Protein AF-A0A507WEW7-F1 (afdb_monomer_lite)

Sequence (193 aa):
MKKPIIGFSIAVVVLASLAFMARTWLVDDNTKPFTLGKPPVSTATGIGPSLNSEQAPSNVATPPEPVISGTDSPLLPLEPSTVDAATSMANAMKNGDPRAPVIIHDTVQEAATPEEIASPKLYAQYEARQNMRLYKGYVKAAEVEIPRLQADIAKAKAMGLKPEQIAEGEEKLRRIQQMRDQLASEHPEVLKQ

Foldseek 3Di:
DDDDDDDDDDDDDDDPDDPDDDPPPDDPPPPDDPDPDDDDPDPDPDPDDPPPVPDDPPPCVDPPDDPCPPPDDDDDDDDDDPDDPVRLVVCCVVPNDPPDDDDDDPDDDDDDDPVLVVDVVSVVVVVVVVVLVVLLVLLVVLVVVLVVLVVVLVVCVVVVHDPVVSVVSVVVSVVSVVSNVVSCVVPVCSPPD

Structure (mmCIF, N/CA/C/O backbone):
data_AF-A0A507WEW7-F1
#
_entry.id   AF-A0A507WEW7-F1
#
loop_
_atom_site.group_PDB
_atom_site.id
_atom_site.type_symbol
_atom_site.label_atom_id
_atom_site.label_alt_id
_atom_site.label_comp_id
_atom_site.label_asym_id
_atom_site.label_entity_id
_atom_site.label_seq_id
_atom_site.pdbx_PDB_ins_code
_atom_site.Cartn_x
_atom_site.Cartn_y
_atom_site.Cartn_z
_atom_site.occupancy
_atom_site.B_iso_or_equiv
_atom_site.auth_seq_id
_atom_site.auth_comp_id
_atom_site.auth_asym_id
_atom_site.auth_atom_id
_atom_site.pdbx_PDB_model_num
ATOM 1 N N . MET A 1 1 ? -37.361 -65.122 5.491 1.00 39.41 1 MET A N 1
ATOM 2 C CA . MET A 1 1 ? -36.066 -65.476 6.118 1.00 39.41 1 MET A CA 1
ATOM 3 C C . MET A 1 1 ? -34.955 -64.655 5.463 1.00 39.41 1 MET A C 1
ATOM 5 O O . MET A 1 1 ? -34.976 -64.551 4.248 1.00 39.41 1 MET A O 1
ATOM 9 N N . LYS A 1 2 ? -34.022 -64.127 6.279 1.00 41.47 2 LYS A N 1
ATOM 10 C CA . LYS A 1 2 ? -32.721 -63.484 5.953 1.00 41.47 2 LYS A CA 1
ATOM 11 C C . LYS A 1 2 ? -32.722 -62.077 5.303 1.00 41.47 2 LYS A C 1
ATOM 13 O O . LYS A 1 2 ? -32.849 -61.929 4.098 1.00 41.47 2 LYS A O 1
ATOM 18 N N . LYS A 1 3 ? -32.473 -61.054 6.139 1.00 50.53 3 LYS A N 1
ATOM 19 C CA . LYS A 1 3 ? -31.654 -59.853 5.814 1.00 50.53 3 LYS A CA 1
ATOM 20 C C . LYS A 1 3 ? -30.164 -60.258 5.957 1.00 50.53 3 LYS A C 1
ATOM 22 O O . LYS A 1 3 ? -29.958 -61.210 6.722 1.00 50.53 3 LYS A O 1
ATOM 27 N N . PRO A 1 4 ? -29.144 -59.632 5.311 1.00 57.28 4 PRO A N 1
ATOM 28 C CA . PRO A 1 4 ? -28.601 -58.310 5.730 1.00 57.28 4 PRO A CA 1
ATOM 29 C C . PRO A 1 4 ? -27.907 -57.459 4.601 1.00 57.28 4 PRO A C 1
ATOM 31 O O . PRO A 1 4 ? -27.594 -57.984 3.544 1.00 57.28 4 PRO A O 1
ATOM 34 N N . ILE A 1 5 ? -27.911 -56.110 4.645 1.00 49.12 5 ILE A N 1
ATOM 35 C CA . ILE A 1 5 ? -26.925 -55.123 5.195 1.00 49.12 5 ILE A CA 1
ATOM 36 C C . ILE A 1 5 ? -25.810 -54.665 4.214 1.00 49.12 5 ILE A C 1
ATOM 38 O O . ILE A 1 5 ? -24.946 -55.443 3.842 1.00 49.12 5 ILE A O 1
ATOM 42 N N . ILE A 1 6 ? -25.866 -53.360 3.890 1.00 48.66 6 ILE A N 1
ATOM 43 C CA . ILE A 1 6 ? -24.823 -52.299 3.839 1.00 48.66 6 ILE A CA 1
ATOM 44 C C . ILE A 1 6 ? -23.433 -52.629 3.259 1.00 48.66 6 ILE A C 1
ATOM 46 O O . ILE A 1 6 ? -22.677 -53.413 3.821 1.00 48.66 6 ILE A O 1
ATOM 50 N N . GLY A 1 7 ? -23.031 -51.832 2.259 1.00 40.28 7 GLY A N 1
ATOM 51 C CA . GLY A 1 7 ? -21.636 -51.602 1.875 1.00 40.28 7 GLY A CA 1
ATOM 52 C C . GLY A 1 7 ? -21.459 -50.244 1.181 1.00 40.28 7 GLY A C 1
ATOM 53 O O . GLY A 1 7 ? -21.968 -50.032 0.088 1.00 40.28 7 GLY A O 1
ATOM 54 N N . PHE A 1 8 ? -20.770 -49.330 1.865 1.00 41.09 8 PHE A N 1
ATOM 55 C CA . PHE A 1 8 ? -20.235 -48.037 1.410 1.00 41.09 8 PHE A CA 1
ATOM 56 C C . PHE A 1 8 ? -19.244 -48.188 0.234 1.00 41.09 8 PHE A C 1
ATOM 58 O O . PHE A 1 8 ? -18.602 -49.234 0.154 1.00 41.09 8 PHE A O 1
ATOM 65 N N . SER A 1 9 ? -19.049 -47.114 -0.560 1.00 39.03 9 SER A N 1
ATOM 66 C CA . SER A 1 9 ? -17.812 -46.650 -1.271 1.00 39.03 9 SER A CA 1
ATOM 67 C C . SER A 1 9 ? -18.165 -46.081 -2.663 1.00 39.03 9 SER A C 1
ATOM 69 O O . SER A 1 9 ? -18.553 -46.829 -3.548 1.00 39.03 9 SER A O 1
ATOM 71 N N . ILE A 1 10 ? -18.321 -44.760 -2.828 1.00 40.88 10 ILE A N 1
ATOM 72 C CA . ILE A 1 10 ? -17.311 -43.775 -3.298 1.00 40.88 10 ILE A CA 1
ATOM 73 C C . ILE A 1 10 ? -16.767 -44.050 -4.714 1.00 40.88 10 ILE A C 1
ATOM 75 O O . ILE A 1 10 ? -16.052 -45.025 -4.905 1.00 40.88 10 ILE A O 1
ATOM 79 N N . ALA A 1 11 ? -17.037 -43.108 -5.634 1.00 36.72 11 ALA A N 1
ATOM 80 C CA . ALA A 1 11 ? -16.173 -42.556 -6.706 1.00 36.72 11 ALA A CA 1
ATOM 81 C C . ALA A 1 11 ? -17.085 -42.074 -7.861 1.00 36.72 11 ALA A C 1
ATOM 83 O O . ALA A 1 11 ? -17.780 -42.882 -8.462 1.00 36.72 11 ALA A O 1
ATOM 84 N N . VAL A 1 12 ? -17.348 -40.773 -8.044 1.00 36.38 12 VAL A N 1
ATOM 85 C CA . VAL A 1 12 ? -16.481 -39.722 -8.628 1.00 36.38 12 VAL A CA 1
ATOM 86 C C . VAL A 1 12 ? -16.293 -39.908 -10.144 1.00 36.38 12 VAL A C 1
ATOM 88 O O . VAL A 1 12 ? -15.926 -40.984 -10.597 1.00 36.38 12 VAL A O 1
ATOM 91 N N . VAL A 1 13 ? -16.489 -38.802 -10.881 1.00 35.91 13 VAL A N 1
ATOM 92 C CA . VAL A 1 13 ? -16.382 -38.605 -12.347 1.00 35.91 13 VAL A CA 1
ATOM 93 C C . VAL A 1 13 ? -17.586 -39.193 -13.107 1.00 35.91 13 VAL A C 1
ATOM 95 O O . VAL A 1 13 ? -17.793 -40.392 -13.117 1.00 35.91 13 VAL A O 1
ATOM 98 N N . VAL A 1 14 ? -18.501 -38.423 -13.699 1.00 38.09 14 VAL A N 1
ATOM 99 C CA . VAL A 1 14 ? -18.330 -37.580 -14.891 1.00 38.09 14 VAL A CA 1
ATOM 100 C C . VAL A 1 14 ? -19.517 -36.608 -14.947 1.00 38.09 14 VAL A C 1
ATOM 102 O O . VAL A 1 14 ? -20.659 -37.041 -15.051 1.00 38.09 14 VAL A O 1
ATOM 105 N N . LEU A 1 15 ? -19.265 -35.301 -14.940 1.00 36.44 15 LEU A N 1
ATOM 106 C CA . LEU A 1 15 ? -20.187 -34.318 -15.525 1.00 36.44 15 LEU A CA 1
ATOM 107 C C . LEU A 1 15 ? -19.374 -33.112 -16.006 1.00 36.44 15 LEU A C 1
ATOM 109 O O . LEU A 1 15 ? -19.469 -31.991 -15.517 1.00 36.44 15 LEU A O 1
ATOM 113 N N . ALA A 1 16 ? -18.504 -33.400 -16.974 1.00 40.34 16 ALA A N 1
ATOM 114 C CA . ALA A 1 16 ? -17.918 -32.408 -17.856 1.00 40.34 16 ALA A CA 1
ATOM 115 C C . ALA A 1 16 ? -18.973 -32.018 -18.900 1.00 40.34 16 ALA A C 1
ATOM 117 O O . ALA A 1 16 ? -19.038 -32.602 -19.976 1.00 40.34 16 ALA A O 1
ATOM 118 N N . SER A 1 17 ? -19.822 -31.053 -18.561 1.00 38.00 17 SER A N 1
ATOM 119 C CA . SER A 1 17 ? -20.656 -30.343 -19.534 1.00 38.00 17 SER A CA 1
ATOM 120 C C . SER A 1 17 ? -21.260 -29.100 -18.889 1.00 38.00 17 SER A C 1
ATOM 122 O O . SER A 1 17 ? -22.392 -29.142 -18.423 1.00 38.00 17 SER A O 1
ATOM 124 N N . LEU A 1 18 ? -20.498 -28.005 -18.847 1.00 39.91 18 LEU A N 1
ATOM 125 C CA . LEU A 1 18 ? -21.025 -26.647 -19.037 1.00 39.91 18 LEU A CA 1
ATOM 126 C C . LEU A 1 18 ? -19.852 -25.680 -19.259 1.00 39.91 18 LEU A C 1
ATOM 128 O O . LEU A 1 18 ? -19.522 -24.829 -18.439 1.00 39.91 18 LEU A O 1
ATOM 132 N N . ALA A 1 19 ? -19.176 -25.845 -20.393 1.00 39.09 19 ALA A N 1
ATOM 133 C CA . ALA A 1 19 ? -18.447 -24.733 -20.968 1.00 39.09 19 ALA A CA 1
ATOM 134 C C . ALA A 1 19 ? -19.470 -23.775 -21.596 1.00 39.09 19 ALA A C 1
ATOM 136 O O . ALA A 1 19 ? -20.363 -24.202 -22.324 1.00 39.09 19 ALA A O 1
ATOM 137 N N . PHE A 1 20 ? -19.235 -22.480 -21.392 1.00 45.97 20 PHE A N 1
ATOM 138 C CA . PHE A 1 20 ? -19.487 -21.457 -22.406 1.00 45.97 20 PHE A CA 1
ATOM 139 C C . PHE A 1 20 ? -20.900 -20.853 -22.527 1.00 45.97 20 PHE A C 1
ATOM 141 O O . PHE A 1 20 ? -21.438 -20.790 -23.621 1.00 45.97 20 PHE A O 1
ATOM 148 N N . MET A 1 21 ? -21.463 -20.294 -21.449 1.00 45.41 21 MET A N 1
ATOM 149 C CA . MET A 1 21 ? -22.488 -19.231 -21.544 1.00 45.41 21 MET A CA 1
ATOM 150 C C . MET A 1 21 ? -22.454 -18.316 -20.304 1.00 45.41 21 MET A C 1
ATOM 152 O O . MET A 1 21 ? -23.278 -18.446 -19.409 1.00 45.41 21 MET A O 1
ATOM 156 N N . ALA A 1 22 ? -21.480 -17.401 -20.222 1.00 41.53 22 ALA A N 1
ATOM 157 C CA . ALA A 1 22 ? -21.524 -16.256 -19.291 1.00 41.53 22 ALA A CA 1
ATOM 158 C C . ALA A 1 22 ? -20.577 -15.114 -19.717 1.00 41.53 22 ALA A C 1
ATOM 160 O O . ALA A 1 22 ? -19.949 -14.467 -18.884 1.00 41.53 22 ALA A O 1
ATOM 161 N N . ARG A 1 23 ? -20.421 -14.879 -21.028 1.00 49.56 23 ARG A N 1
ATOM 162 C CA . ARG A 1 23 ? -19.506 -13.855 -21.562 1.00 49.56 23 ARG A CA 1
ATOM 163 C C . ARG A 1 23 ? -20.208 -12.883 -22.510 1.00 49.56 23 ARG A C 1
ATOM 165 O O . ARG A 1 23 ? -19.724 -12.667 -23.609 1.00 49.56 23 ARG A O 1
ATOM 172 N N . THR A 1 24 ? -21.345 -12.315 -22.105 1.00 51.09 24 THR A N 1
ATOM 173 C CA . THR A 1 24 ? -22.031 -11.254 -22.874 1.00 51.09 24 THR A CA 1
ATOM 174 C C . THR A 1 24 ? -22.881 -10.328 -21.994 1.00 51.09 24 THR A C 1
ATOM 176 O O . THR A 1 24 ? -24.034 -10.097 -22.319 1.00 51.09 24 THR A O 1
ATOM 179 N N . TRP A 1 25 ? -22.371 -9.808 -20.876 1.00 52.56 25 TRP A N 1
ATOM 180 C CA . TRP A 1 25 ? -23.036 -8.699 -20.168 1.00 52.56 25 TRP A CA 1
ATOM 181 C C . TRP A 1 25 ? -21.994 -7.827 -19.464 1.00 52.56 25 TRP A C 1
ATOM 183 O O . TRP A 1 25 ? -21.677 -8.062 -18.306 1.00 52.56 25 TRP A O 1
ATOM 193 N N . LEU A 1 26 ? -21.399 -6.903 -20.225 1.00 50.00 26 LEU A N 1
ATOM 194 C CA . LEU A 1 26 ? -21.034 -5.525 -19.851 1.00 50.00 26 LEU A CA 1
ATOM 195 C C . LEU A 1 26 ? -20.351 -4.879 -21.076 1.00 50.00 26 LEU A C 1
ATOM 197 O O . LEU A 1 26 ? -19.136 -4.720 -21.146 1.00 50.00 26 LEU A O 1
ATOM 201 N N . VAL A 1 27 ? -21.152 -4.580 -22.097 1.00 41.72 27 VAL A N 1
ATOM 202 C CA . VAL A 1 27 ? -20.816 -3.571 -23.107 1.00 41.72 27 VAL A CA 1
ATOM 203 C C . VAL A 1 27 ? -21.859 -2.485 -22.909 1.00 41.72 27 VAL A C 1
ATOM 205 O O . VAL A 1 27 ? -23.019 -2.665 -23.267 1.00 41.72 27 VAL A O 1
ATOM 208 N N . ASP A 1 28 ? -21.463 -1.412 -22.230 1.00 40.53 28 ASP A N 1
ATOM 209 C CA . ASP A 1 28 ? -22.241 -0.179 -22.188 1.00 40.53 28 ASP A CA 1
ATOM 210 C C . ASP A 1 28 ? -22.115 0.494 -23.561 1.00 40.53 28 ASP A C 1
ATOM 212 O O . ASP A 1 28 ? -21.125 1.162 -23.867 1.00 40.53 28 ASP A O 1
ATOM 216 N N . ASP A 1 29 ? -23.127 0.294 -24.404 1.00 44.81 29 ASP A N 1
ATOM 217 C CA . ASP A 1 29 ? -23.352 1.078 -25.614 1.00 44.81 29 ASP A CA 1
ATOM 218 C C . ASP A 1 29 ? -23.863 2.470 -25.218 1.00 44.81 29 ASP A C 1
ATOM 220 O O . ASP A 1 29 ? -25.058 2.758 -25.183 1.00 44.81 29 ASP A O 1
ATOM 224 N N . ASN A 1 30 ? -22.927 3.365 -24.912 1.00 46.50 30 ASN A N 1
ATOM 225 C CA . ASN A 1 30 ? -23.173 4.805 -24.895 1.00 46.50 30 ASN A CA 1
ATOM 226 C C . ASN A 1 30 ? -22.125 5.524 -25.753 1.00 46.50 30 ASN A C 1
ATOM 228 O O . ASN A 1 30 ? -21.451 6.468 -25.341 1.00 46.50 30 ASN A O 1
ATOM 232 N N . THR A 1 31 ? -21.991 5.064 -26.996 1.00 42.38 31 THR A N 1
ATOM 233 C CA . THR A 1 31 ? -21.285 5.775 -28.060 1.00 42.38 31 THR A CA 1
ATOM 234 C C . THR A 1 31 ? -22.142 6.947 -28.537 1.00 42.38 31 THR A C 1
ATOM 236 O O . THR A 1 31 ? -22.847 6.893 -29.541 1.00 42.38 31 THR A O 1
ATOM 239 N N . LYS A 1 32 ? -22.076 8.066 -27.811 1.00 47.47 32 LYS A N 1
ATOM 240 C CA . LYS A 1 32 ? -22.465 9.354 -28.392 1.00 47.47 32 LYS A CA 1
ATOM 241 C C . LYS A 1 32 ? -21.416 9.710 -29.452 1.00 47.47 32 LYS A C 1
ATOM 243 O O . LYS A 1 32 ? -20.236 9.779 -29.101 1.00 47.47 32 LYS A O 1
ATOM 248 N N . PRO A 1 33 ? -21.788 9.932 -30.725 1.00 44.97 33 PRO A N 1
ATOM 249 C CA . PRO A 1 33 ? -20.828 10.375 -31.723 1.00 44.97 33 PRO A CA 1
ATOM 250 C C . PRO A 1 33 ? -20.270 11.731 -31.289 1.00 44.97 33 PRO A C 1
ATOM 252 O O . PRO A 1 33 ? -21.022 12.668 -31.020 1.00 44.97 33 PRO A O 1
ATOM 255 N N . PHE A 1 34 ? -18.945 11.824 -31.199 1.00 44.19 34 PHE A N 1
ATOM 256 C CA . PHE A 1 34 ? -18.241 13.082 -31.005 1.00 44.19 34 PHE A CA 1
ATOM 257 C C . PHE A 1 34 ? -18.519 13.975 -32.219 1.00 44.19 34 PHE A C 1
ATOM 259 O O . PHE A 1 34 ? -17.905 13.847 -33.277 1.00 44.19 34 PHE A O 1
ATOM 266 N N . THR A 1 35 ? -19.512 14.848 -32.089 1.00 43.84 35 THR A N 1
ATOM 267 C CA . THR A 1 35 ? -19.786 15.902 -33.056 1.00 43.84 35 THR A CA 1
ATOM 268 C C . THR A 1 35 ? -18.696 16.951 -32.918 1.00 43.84 35 THR A C 1
ATOM 270 O O . THR A 1 35 ? -18.558 17.556 -31.853 1.00 43.84 35 THR A O 1
ATOM 273 N N . LEU A 1 36 ? -17.937 17.180 -33.990 1.00 53.91 36 LEU A N 1
ATOM 274 C CA . LEU A 1 36 ? -16.973 18.269 -34.088 1.00 53.91 36 LEU A CA 1
ATOM 275 C C . LEU A 1 36 ? -17.743 19.602 -34.082 1.00 53.91 36 LEU A C 1
ATOM 277 O O . LEU A 1 36 ? -18.152 20.125 -35.118 1.00 53.91 36 LEU A O 1
ATOM 281 N N . GLY A 1 37 ? -18.029 20.097 -32.880 1.00 40.31 37 GLY A N 1
ATOM 282 C CA . GLY A 1 37 ? -18.643 21.395 -32.659 1.00 40.31 37 GLY A CA 1
ATOM 283 C C . GLY A 1 37 ? -17.723 22.499 -33.174 1.00 40.31 37 GLY A C 1
ATOM 284 O O . GLY A 1 37 ? -16.532 22.528 -32.873 1.00 40.31 37 GLY A O 1
ATOM 285 N N . LYS A 1 38 ? -18.300 23.394 -33.975 1.00 49.72 38 LYS A N 1
ATOM 286 C CA . LYS A 1 38 ? -17.716 24.651 -34.462 1.00 49.72 38 LYS A CA 1
ATOM 287 C C . LYS A 1 38 ? -17.020 25.390 -33.300 1.00 49.72 38 LYS A C 1
ATOM 289 O O . LYS A 1 38 ? -17.616 25.455 -32.223 1.00 49.72 38 LYS A O 1
ATOM 294 N N . PRO A 1 39 ? -15.806 25.946 -33.483 1.00 45.50 39 PRO A N 1
ATOM 295 C CA . PRO A 1 39 ? -15.105 26.613 -32.392 1.00 45.50 39 PRO A CA 1
ATOM 296 C C . PRO A 1 39 ? -15.958 27.778 -31.868 1.00 45.50 39 PRO A C 1
ATOM 298 O O . PRO A 1 39 ? -16.492 28.543 -32.681 1.00 45.50 39 PRO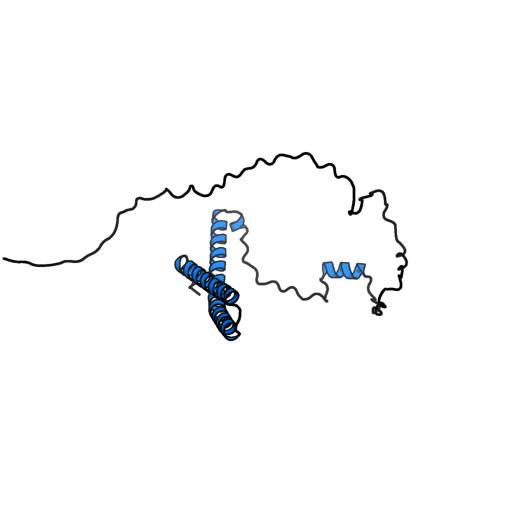 A O 1
ATOM 301 N N . PRO A 1 40 ? -16.124 27.927 -30.542 1.00 44.31 40 PRO A N 1
ATOM 302 C CA . PRO A 1 40 ? -16.787 29.096 -29.998 1.00 44.31 40 PRO A CA 1
ATOM 303 C C . PRO A 1 40 ? -15.972 30.338 -30.368 1.00 44.31 40 PRO A C 1
ATOM 305 O O . PRO A 1 40 ? -14.765 30.408 -30.139 1.00 44.31 40 PRO A O 1
ATOM 308 N N . VAL A 1 41 ? -16.651 31.322 -30.955 1.00 48.16 41 VAL A N 1
ATOM 309 C CA . VAL A 1 41 ? -16.162 32.697 -31.036 1.00 48.16 41 VAL A CA 1
ATOM 310 C C . VAL A 1 41 ? -15.994 33.175 -29.598 1.00 48.16 41 VAL A C 1
ATOM 312 O O . VAL A 1 41 ? -16.974 33.461 -28.913 1.00 48.16 41 VAL A O 1
ATOM 315 N N . SER A 1 42 ? -14.750 33.211 -29.127 1.00 43.72 42 SER A N 1
ATOM 316 C CA . SER A 1 42 ? -14.398 33.842 -27.862 1.00 43.72 42 SER A CA 1
ATOM 317 C C . SER A 1 42 ? -14.641 35.341 -27.986 1.00 43.72 42 SER A C 1
ATOM 319 O O . SER A 1 42 ? -13.844 36.069 -28.576 1.00 43.72 42 SER A O 1
ATOM 321 N N . THR A 1 43 ? -15.746 35.820 -27.422 1.00 43.06 43 THR A N 1
ATOM 322 C CA . THR A 1 43 ? -15.869 37.223 -27.038 1.00 43.06 43 THR A CA 1
ATOM 323 C C . THR A 1 43 ? -14.805 37.515 -25.990 1.00 43.06 43 THR A C 1
ATOM 325 O O . THR A 1 43 ? -14.795 36.933 -24.905 1.00 43.06 43 THR A O 1
ATOM 328 N N . ALA A 1 44 ? -13.882 38.393 -26.362 1.00 52.25 44 ALA A N 1
ATOM 329 C CA . ALA A 1 44 ? -12.790 38.863 -25.540 1.00 52.25 44 ALA A CA 1
ATOM 330 C C . ALA A 1 44 ? -13.308 39.550 -24.266 1.00 52.25 44 ALA A C 1
ATOM 332 O O . ALA A 1 44 ? -13.857 40.647 -24.292 1.00 52.25 44 ALA A O 1
ATOM 333 N N . THR A 1 45 ? -13.064 38.928 -23.123 1.00 46.88 45 THR A N 1
ATOM 334 C CA . THR A 1 45 ? -12.680 39.640 -21.902 1.00 46.88 45 THR A CA 1
ATOM 335 C C . THR A 1 45 ? -11.523 38.837 -21.334 1.00 46.88 45 THR A C 1
ATOM 337 O O . THR A 1 45 ? -11.699 37.849 -20.628 1.00 46.88 45 THR A O 1
ATOM 340 N N . GLY A 1 46 ? -10.332 39.170 -21.828 1.00 37.47 46 GLY A N 1
ATOM 341 C CA . GLY A 1 46 ? -9.107 38.439 -21.556 1.00 37.47 46 GLY A CA 1
ATOM 342 C C . GLY A 1 46 ? -8.609 38.706 -20.143 1.00 37.47 46 GLY A C 1
ATOM 343 O O . GLY A 1 46 ? -8.243 39.829 -19.817 1.00 37.47 46 GLY A O 1
ATOM 344 N N . ILE A 1 47 ? -8.541 37.652 -19.336 1.00 47.56 47 ILE A N 1
ATOM 345 C CA . ILE A 1 47 ? -7.577 37.536 -18.241 1.00 47.56 47 ILE A CA 1
ATOM 346 C C . ILE A 1 47 ? -6.643 36.403 -18.657 1.00 47.56 47 ILE A C 1
ATOM 348 O O . ILE A 1 47 ? -6.785 35.249 -18.272 1.00 47.56 47 ILE A O 1
ATOM 352 N N . GLY A 1 48 ? -5.749 36.734 -19.574 1.00 42.78 48 GLY A N 1
ATOM 353 C CA . GLY A 1 48 ? -4.683 35.878 -20.061 1.00 42.78 48 GLY A CA 1
ATOM 354 C C . GLY A 1 48 ? -3.650 36.793 -20.708 1.00 42.78 48 GLY A C 1
ATOM 355 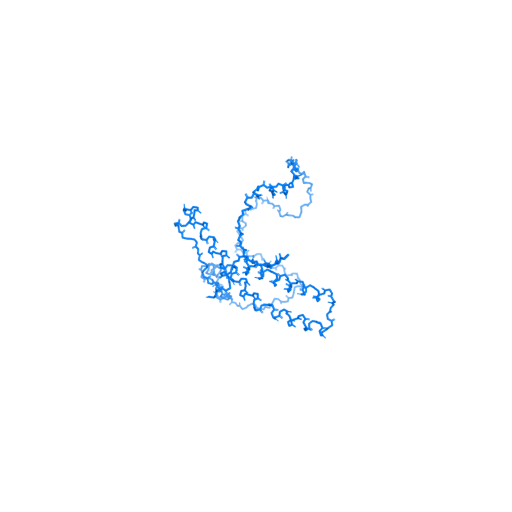O O . GLY A 1 48 ? -4.052 37.762 -21.360 1.00 42.78 48 GLY A O 1
ATOM 356 N N . PRO A 1 49 ? -2.345 36.566 -20.496 1.00 47.88 49 PRO A N 1
ATOM 357 C CA . PRO A 1 49 ? -1.323 37.399 -21.105 1.00 47.88 49 PRO A CA 1
ATOM 358 C C . PRO A 1 49 ? -1.468 37.291 -22.623 1.00 47.88 49 PRO A C 1
ATOM 360 O O . PRO A 1 49 ? -1.429 36.196 -23.187 1.00 47.88 49 PRO A O 1
ATOM 363 N N . SER A 1 50 ? -1.702 38.427 -23.280 1.00 42.41 50 SER A N 1
ATOM 364 C CA . SER A 1 50 ? -1.674 38.477 -24.734 1.00 42.41 50 SER A CA 1
ATOM 365 C C . SER A 1 50 ? -0.255 38.104 -25.169 1.00 42.41 50 SER A C 1
ATOM 367 O O . SER A 1 50 ? 0.733 38.658 -24.683 1.00 42.41 50 SER A O 1
ATOM 369 N N . LEU A 1 51 ? -0.141 37.112 -26.051 1.00 46.25 51 LEU A N 1
ATOM 370 C CA . LEU A 1 51 ? 1.108 36.802 -26.735 1.00 46.25 51 LEU A CA 1
ATOM 371 C C . LEU A 1 51 ? 1.315 37.863 -27.819 1.00 46.25 51 LEU A C 1
ATOM 373 O O . LEU A 1 51 ? 1.155 37.597 -29.005 1.00 46.25 51 LEU A O 1
ATOM 377 N N . ASN A 1 52 ? 1.630 39.088 -27.402 1.00 45.69 52 ASN A N 1
ATOM 378 C CA . ASN A 1 52 ? 2.146 40.110 -28.299 1.00 45.69 52 ASN A CA 1
ATOM 379 C C . ASN A 1 52 ? 3.595 39.732 -28.634 1.00 45.69 52 ASN A C 1
ATOM 381 O O . ASN A 1 52 ? 4.524 40.004 -27.878 1.00 45.69 52 ASN A O 1
ATOM 385 N N . SER A 1 53 ? 3.782 39.052 -29.763 1.00 57.12 53 SER A N 1
ATOM 386 C CA . SER A 1 53 ? 5.084 38.571 -30.249 1.00 57.12 53 SER A CA 1
ATOM 387 C C . SER A 1 53 ? 5.969 39.668 -30.863 1.00 57.12 53 SER A C 1
ATOM 389 O O . SER A 1 53 ? 6.937 39.353 -31.545 1.00 57.12 53 SER A O 1
ATOM 391 N N . GLU A 1 54 ? 5.664 40.945 -30.630 1.00 48.94 54 GLU A N 1
ATOM 392 C CA . GLU A 1 54 ? 6.454 42.088 -31.118 1.00 48.94 54 GLU A CA 1
ATOM 393 C C . GLU A 1 54 ? 7.287 42.775 -30.033 1.00 48.94 54 GLU A C 1
ATOM 395 O O . GLU A 1 54 ? 8.005 43.735 -30.313 1.00 48.94 54 GLU A O 1
ATOM 400 N N . GLN A 1 55 ? 7.270 42.270 -28.799 1.00 50.22 55 GLN A N 1
ATOM 401 C CA . GLN A 1 55 ? 8.201 42.751 -27.790 1.00 50.22 55 GLN A CA 1
ATOM 402 C C . GLN A 1 55 ? 9.524 41.999 -27.944 1.00 50.22 55 GLN A C 1
ATOM 404 O O . GLN A 1 55 ? 9.692 40.884 -27.448 1.00 50.22 55 GLN A O 1
ATOM 409 N N . ALA A 1 56 ? 10.458 42.613 -28.678 1.00 48.53 56 ALA A N 1
ATOM 410 C CA . ALA A 1 56 ? 11.864 42.226 -28.655 1.00 48.53 56 ALA A CA 1
ATOM 411 C C . ALA A 1 56 ? 12.305 42.000 -27.196 1.00 48.53 56 ALA A C 1
ATOM 413 O O . ALA A 1 56 ? 11.831 42.729 -26.316 1.00 48.53 56 ALA A O 1
ATOM 414 N N . PRO A 1 57 ? 13.188 41.023 -26.906 1.00 53.28 57 PRO A N 1
ATOM 415 C CA . PRO A 1 57 ? 13.714 40.866 -25.562 1.00 53.28 57 PRO A CA 1
ATOM 416 C C . PRO A 1 57 ? 14.379 42.186 -25.189 1.00 53.28 57 PRO A C 1
ATOM 418 O O . PRO A 1 57 ? 15.416 42.548 -25.747 1.00 53.28 57 PRO A O 1
ATOM 421 N N . SER A 1 58 ? 13.754 42.937 -24.284 1.00 52.69 58 SER A N 1
ATOM 422 C CA . SER A 1 58 ? 14.399 44.087 -23.681 1.00 52.69 58 SER A CA 1
ATOM 423 C C . SER A 1 58 ? 15.692 43.548 -23.089 1.00 52.69 58 SER A C 1
ATOM 425 O O . SER A 1 58 ? 15.661 42.692 -22.204 1.00 52.69 58 SER A O 1
ATOM 427 N N . ASN A 1 59 ? 16.832 43.982 -23.622 1.00 58.22 59 ASN A N 1
ATOM 428 C CA . ASN A 1 59 ? 18.104 43.771 -22.962 1.00 58.22 59 ASN A CA 1
ATOM 429 C C . ASN A 1 59 ? 18.050 44.623 -21.692 1.00 58.22 59 ASN A C 1
ATOM 431 O O . ASN A 1 59 ? 18.383 45.806 -21.697 1.00 58.22 59 ASN A O 1
ATOM 435 N N . VAL A 1 60 ? 17.502 44.039 -20.628 1.00 51.88 60 VAL A N 1
ATOM 436 C CA . VAL A 1 60 ? 17.457 44.629 -19.298 1.00 51.88 60 VAL A CA 1
ATOM 437 C C . VAL A 1 60 ? 18.851 44.427 -18.708 1.00 51.88 60 VAL A C 1
ATOM 439 O O . VAL A 1 60 ? 19.066 43.585 -17.845 1.00 51.88 60 VAL A O 1
ATOM 442 N N . ALA A 1 61 ? 19.831 45.167 -19.236 1.00 60.25 61 ALA A N 1
ATOM 443 C CA . ALA A 1 61 ? 21.187 45.227 -18.686 1.00 60.25 61 ALA A CA 1
ATOM 444 C C . ALA A 1 61 ? 21.196 45.808 -17.258 1.00 60.25 61 ALA A C 1
ATOM 446 O O . ALA A 1 61 ? 22.178 45.677 -16.531 1.00 60.25 61 ALA A O 1
ATOM 447 N N . THR A 1 62 ? 20.089 46.423 -16.849 1.00 60.19 62 THR A N 1
ATOM 448 C CA . THR A 1 62 ? 19.876 47.010 -15.532 1.00 60.19 62 THR A CA 1
ATOM 449 C C . THR A 1 62 ? 18.508 46.584 -15.005 1.00 60.19 62 THR A C 1
ATOM 451 O O . THR A 1 62 ? 17.505 46.923 -15.634 1.00 60.19 62 THR A O 1
ATOM 454 N N . PRO A 1 63 ? 18.439 45.851 -13.875 1.00 65.38 63 PRO A N 1
ATOM 455 C CA . PRO A 1 63 ? 17.176 45.488 -13.238 1.00 65.38 63 PRO A CA 1
ATOM 456 C C . PRO A 1 63 ? 16.293 46.730 -13.021 1.00 65.38 63 PRO A C 1
ATOM 458 O O . PRO A 1 63 ? 16.833 47.777 -12.656 1.00 65.38 63 PRO A O 1
ATOM 461 N N . PRO A 1 64 ? 14.964 46.651 -13.228 1.00 68.81 64 PRO A N 1
ATOM 462 C CA . PRO A 1 64 ? 14.073 47.756 -12.891 1.00 68.81 64 PRO A CA 1
ATOM 463 C C . PRO A 1 64 ? 14.190 48.076 -11.398 1.00 68.81 64 PRO A C 1
ATOM 465 O O . PRO A 1 64 ? 14.247 47.167 -10.567 1.00 68.81 64 PRO A O 1
ATOM 468 N N . GLU A 1 65 ? 14.235 49.366 -11.063 1.00 66.56 65 GLU A N 1
ATOM 469 C CA . GLU A 1 65 ? 14.266 49.799 -9.668 1.00 66.56 65 GLU A CA 1
ATOM 470 C C . GLU A 1 65 ? 13.019 49.282 -8.929 1.00 66.56 65 GLU A C 1
ATOM 472 O O . GLU A 1 65 ? 11.906 49.358 -9.464 1.00 66.56 65 GLU A O 1
ATOM 477 N N . PRO A 1 66 ? 13.177 48.730 -7.712 1.00 66.31 66 PRO A N 1
ATOM 478 C CA . PRO A 1 66 ? 12.051 48.229 -6.942 1.00 66.31 66 PRO A CA 1
ATOM 479 C C . PRO A 1 66 ? 11.117 49.390 -6.588 1.00 66.31 66 PRO A C 1
ATOM 481 O O . PRO A 1 66 ? 11.497 50.321 -5.878 1.00 66.31 66 PRO A O 1
ATOM 484 N N . VAL A 1 67 ? 9.872 49.331 -7.058 1.00 69.69 67 VAL A N 1
ATOM 485 C CA . VAL A 1 67 ? 8.827 50.275 -6.648 1.00 69.69 67 VAL A CA 1
ATOM 486 C C . VAL A 1 67 ? 8.360 49.876 -5.248 1.00 69.69 67 VAL A C 1
ATOM 488 O O . VAL A 1 67 ? 7.502 49.011 -5.097 1.00 69.69 67 VAL A O 1
ATOM 491 N N . ILE A 1 68 ? 8.945 50.485 -4.214 1.00 62.88 68 ILE A N 1
ATOM 492 C CA . ILE A 1 68 ? 8.555 50.251 -2.818 1.00 62.88 68 ILE A CA 1
ATOM 493 C C . ILE A 1 68 ? 7.248 51.007 -2.547 1.00 62.88 68 ILE A C 1
ATOM 495 O O . ILE A 1 68 ? 7.249 52.195 -2.226 1.00 62.88 68 ILE A O 1
ATOM 499 N N . SER A 1 69 ? 6.111 50.325 -2.688 1.00 61.41 69 SER A N 1
ATOM 500 C CA . SER A 1 69 ? 4.836 50.819 -2.161 1.00 61.41 69 SER A CA 1
ATOM 501 C C . SER A 1 69 ? 4.835 50.544 -0.659 1.00 61.41 69 SER A C 1
ATOM 503 O O . SER A 1 69 ? 4.876 49.392 -0.249 1.00 61.41 69 SER A O 1
ATOM 505 N N . GLY A 1 70 ? 4.870 51.597 0.164 1.00 63.28 70 GLY A N 1
ATOM 506 C CA . GLY A 1 70 ? 5.152 51.574 1.612 1.00 63.28 70 GLY A CA 1
ATOM 507 C C . GLY A 1 70 ? 4.181 50.814 2.533 1.00 63.28 70 GLY A C 1
ATOM 508 O O . GLY A 1 70 ? 4.002 51.214 3.680 1.00 63.28 70 GLY A O 1
ATOM 509 N N . THR A 1 71 ? 3.547 49.744 2.058 1.00 63.22 71 THR A N 1
ATOM 510 C CA . THR A 1 71 ? 2.797 48.753 2.844 1.00 63.22 71 THR A CA 1
ATOM 511 C C . THR A 1 71 ? 3.554 47.435 3.027 1.00 63.22 71 THR A C 1
ATOM 513 O O . THR A 1 71 ? 3.066 46.554 3.734 1.00 63.22 71 THR A O 1
ATOM 516 N N . ASP A 1 72 ? 4.728 47.280 2.411 1.00 64.62 72 ASP A N 1
ATOM 517 C CA . ASP A 1 72 ? 5.514 46.053 2.511 1.00 64.62 72 ASP A CA 1
ATOM 518 C C . ASP A 1 72 ? 6.267 45.986 3.846 1.00 64.62 72 ASP A C 1
ATOM 520 O O . ASP A 1 72 ? 6.904 46.946 4.287 1.00 64.62 72 ASP A O 1
ATOM 524 N N . SER A 1 73 ? 6.175 44.833 4.515 1.00 74.25 73 SER A N 1
ATOM 525 C CA . SER A 1 73 ? 6.976 44.546 5.710 1.00 74.25 73 SER A CA 1
ATOM 526 C C . SER A 1 73 ? 8.463 44.722 5.388 1.00 74.25 73 SER A C 1
ATOM 528 O O . SER A 1 73 ? 8.876 44.352 4.285 1.00 74.25 73 SER A O 1
ATOM 530 N N . PRO A 1 74 ? 9.284 45.259 6.313 1.00 73.88 74 PRO A N 1
ATOM 531 C CA . PRO A 1 74 ? 10.699 45.458 6.036 1.00 73.88 74 PRO A CA 1
ATOM 532 C C . PRO A 1 74 ? 11.333 44.121 5.648 1.00 73.88 74 PRO A C 1
ATOM 534 O O . PRO A 1 74 ? 11.249 43.145 6.398 1.00 73.88 74 PRO A O 1
ATOM 537 N N . LEU A 1 75 ? 11.947 44.080 4.463 1.00 72.00 75 LEU A N 1
ATOM 538 C CA . LEU A 1 75 ? 12.732 42.931 4.034 1.00 72.00 75 LEU A CA 1
ATOM 539 C C . LEU A 1 75 ? 13.830 42.705 5.074 1.00 72.00 75 LEU A C 1
ATOM 541 O O . LEU A 1 75 ? 14.601 43.615 5.386 1.00 72.00 75 LEU A O 1
ATOM 545 N N . LEU A 1 76 ? 13.882 41.494 5.628 1.00 80.25 76 LEU A N 1
ATOM 546 C CA . LEU A 1 76 ? 14.998 41.098 6.475 1.00 80.25 76 LEU A CA 1
ATOM 547 C C . LEU A 1 76 ? 16.288 41.210 5.645 1.00 80.25 76 LEU A C 1
ATOM 549 O O . LEU A 1 76 ? 16.272 40.816 4.474 1.00 80.25 76 LEU A O 1
ATOM 553 N N . PRO A 1 77 ? 17.390 41.737 6.210 1.00 76.56 77 PRO A N 1
ATOM 554 C CA . PRO A 1 77 ? 18.670 41.760 5.519 1.00 76.56 77 PRO A CA 1
ATOM 555 C C . PRO A 1 77 ? 19.016 40.346 5.050 1.00 76.56 77 PRO A C 1
ATOM 557 O O . PRO A 1 77 ? 19.098 39.425 5.864 1.00 76.56 77 PRO A O 1
ATOM 560 N N . LEU A 1 78 ? 19.171 40.161 3.738 1.00 72.25 78 LEU A N 1
ATOM 561 C CA . LEU A 1 78 ? 19.692 38.909 3.208 1.00 72.25 78 LEU A CA 1
ATOM 562 C C . LEU A 1 78 ? 21.206 38.909 3.395 1.00 72.25 78 LEU A C 1
ATOM 564 O O . LEU A 1 78 ? 21.878 39.885 3.060 1.00 72.25 78 LEU A O 1
ATOM 568 N N . GLU A 1 79 ? 21.737 37.800 3.899 1.00 77.56 79 GLU A N 1
ATOM 569 C CA . GLU A 1 79 ? 23.177 37.564 3.907 1.00 77.56 79 GLU A CA 1
ATOM 570 C C . GLU A 1 79 ? 23.714 37.651 2.466 1.00 77.56 79 GLU A C 1
ATOM 572 O O . GLU A 1 79 ? 23.141 37.033 1.557 1.00 77.56 79 GLU A O 1
ATOM 577 N N . PRO A 1 80 ? 24.789 38.417 2.213 1.00 73.38 80 PRO A N 1
ATOM 578 C CA . PRO A 1 80 ? 25.332 38.564 0.873 1.00 73.38 80 PRO A CA 1
ATOM 579 C C . PRO A 1 80 ? 25.879 37.220 0.372 1.00 73.38 80 PRO A C 1
ATOM 581 O O . PRO A 1 80 ? 26.815 36.654 0.937 1.00 73.38 80 PRO A O 1
ATOM 584 N N . SER A 1 81 ? 25.308 36.711 -0.721 1.00 75.50 81 SER A N 1
ATOM 585 C CA . SER A 1 81 ? 25.856 35.553 -1.435 1.00 75.50 81 SER A CA 1
ATOM 586 C C . SER A 1 81 ? 27.078 35.979 -2.244 1.00 75.50 81 SER A C 1
ATOM 588 O O . SER A 1 81 ? 27.015 36.927 -3.023 1.00 75.50 81 SER A O 1
ATOM 590 N N . THR A 1 82 ? 28.181 35.247 -2.110 1.00 81.94 82 THR A N 1
ATOM 591 C CA . THR A 1 82 ? 29.398 35.445 -2.915 1.00 81.94 82 THR A CA 1
ATOM 592 C C . THR A 1 82 ? 29.336 34.754 -4.279 1.00 81.94 82 THR A C 1
ATOM 594 O O . THR A 1 82 ? 30.236 34.930 -5.099 1.00 81.94 82 THR A O 1
ATOM 597 N N . VAL A 1 83 ? 28.288 33.962 -4.532 1.00 81.44 83 VAL A N 1
ATOM 598 C CA . VAL A 1 83 ? 28.112 33.179 -5.761 1.00 81.44 83 VAL A CA 1
ATOM 599 C C . VAL A 1 83 ? 26.979 33.771 -6.588 1.00 81.44 83 VAL A C 1
ATOM 601 O O . VAL A 1 83 ? 25.883 34.004 -6.069 1.00 81.44 83 VAL A O 1
ATOM 604 N N . ASP A 1 84 ? 27.247 33.973 -7.878 1.00 90.62 84 ASP A N 1
ATOM 605 C CA . ASP A 1 84 ? 26.248 34.368 -8.868 1.00 90.62 84 ASP A CA 1
ATOM 606 C C . ASP A 1 84 ? 25.087 33.355 -8.930 1.00 90.62 84 ASP A C 1
ATOM 608 O O . ASP A 1 84 ? 25.289 32.136 -8.934 1.00 90.62 84 ASP A O 1
ATOM 612 N N . ALA A 1 85 ? 23.857 33.866 -8.991 1.00 87.81 85 ALA A N 1
ATOM 613 C CA . ALA A 1 85 ? 22.645 33.057 -8.934 1.00 87.81 85 ALA A CA 1
ATOM 614 C C . ALA A 1 85 ? 22.528 32.104 -10.132 1.00 87.81 85 ALA A C 1
ATOM 616 O O . ALA A 1 85 ? 22.170 30.939 -9.951 1.00 87.81 85 ALA A O 1
ATOM 617 N N . ALA A 1 86 ? 22.872 32.558 -11.342 1.00 90.75 86 ALA A N 1
ATOM 618 C CA . ALA A 1 86 ? 22.821 31.715 -12.536 1.00 90.75 86 ALA A CA 1
ATOM 619 C C . ALA A 1 86 ? 23.833 30.565 -12.442 1.00 90.75 86 ALA A C 1
ATOM 621 O O . ALA A 1 86 ? 23.502 29.409 -12.718 1.00 90.75 86 ALA A O 1
ATOM 622 N N . THR A 1 87 ? 25.039 30.867 -11.963 1.00 91.00 87 THR A N 1
ATOM 623 C CA . THR A 1 87 ? 26.087 29.874 -11.702 1.00 91.00 87 THR A CA 1
ATOM 624 C C . THR A 1 87 ? 25.663 28.865 -10.629 1.00 91.00 87 THR A C 1
ATOM 626 O O . THR A 1 87 ? 25.859 27.660 -10.803 1.00 91.00 87 THR A O 1
ATOM 629 N N . SER A 1 88 ? 25.032 29.335 -9.550 1.00 87.69 88 SER A N 1
ATOM 630 C CA . SER A 1 88 ? 24.498 28.491 -8.476 1.00 87.69 88 SER A CA 1
ATOM 631 C C . SER A 1 88 ? 23.430 27.518 -8.992 1.00 87.69 88 SER A C 1
ATOM 633 O O . SER A 1 88 ? 23.543 26.308 -8.791 1.00 87.69 88 SER A O 1
ATOM 635 N N . MET A 1 89 ? 22.445 28.016 -9.749 1.00 91.25 89 MET A N 1
ATOM 636 C CA . MET A 1 89 ? 21.385 27.185 -10.332 1.00 91.25 89 MET A CA 1
ATOM 637 C C . MET A 1 89 ? 21.938 26.159 -11.327 1.00 91.25 89 MET A C 1
ATOM 639 O O . MET A 1 89 ? 21.577 24.985 -11.272 1.00 91.25 89 MET A O 1
ATOM 643 N N . ALA A 1 90 ? 22.852 26.573 -12.210 1.00 94.31 90 ALA A N 1
ATOM 644 C CA . ALA A 1 90 ? 23.466 25.677 -13.186 1.00 94.31 90 ALA A CA 1
ATOM 645 C C . ALA A 1 90 ? 24.275 24.551 -12.519 1.00 94.31 90 ALA A C 1
ATOM 647 O O . ALA A 1 90 ? 24.308 23.428 -13.026 1.00 94.31 90 ALA A O 1
ATOM 648 N N . ASN A 1 91 ? 24.923 24.833 -11.384 1.00 92.38 91 ASN A N 1
ATOM 649 C CA . ASN A 1 91 ? 25.632 23.829 -10.593 1.00 92.38 91 ASN A CA 1
ATOM 650 C C . ASN A 1 91 ? 24.649 22.857 -9.919 1.00 92.38 91 ASN A C 1
ATOM 652 O O . ASN A 1 91 ? 24.797 21.644 -10.067 1.00 92.38 91 ASN A O 1
ATOM 656 N N . ALA A 1 92 ? 23.596 23.383 -9.286 1.00 92.12 92 ALA A N 1
ATOM 657 C CA . ALA A 1 92 ? 22.559 22.578 -8.644 1.00 92.12 92 ALA A CA 1
ATOM 658 C C . ALA A 1 92 ? 21.855 21.627 -9.628 1.00 92.12 92 ALA A C 1
ATOM 660 O O . ALA A 1 92 ? 21.573 20.485 -9.284 1.00 92.12 92 ALA A O 1
ATOM 661 N N . MET A 1 93 ? 21.630 22.044 -10.879 1.00 90.94 93 MET A N 1
ATOM 662 C CA . MET A 1 93 ? 21.060 21.165 -11.909 1.00 90.94 93 MET A CA 1
ATOM 663 C C . MET A 1 93 ? 21.965 19.979 -12.267 1.00 90.94 93 MET A C 1
ATOM 665 O O . MET A 1 93 ? 21.464 18.910 -12.601 1.00 90.94 93 MET A O 1
ATOM 669 N N . LYS A 1 94 ? 23.290 20.165 -12.239 1.00 94.19 94 LYS A N 1
ATOM 670 C CA . LYS A 1 94 ? 24.255 19.119 -12.616 1.00 94.19 94 LYS A CA 1
ATOM 671 C C . LYS A 1 94 ? 24.568 18.172 -11.464 1.00 94.19 94 LYS A C 1
ATOM 673 O O . LYS A 1 94 ? 24.695 16.975 -11.688 1.00 94.19 94 LYS A O 1
ATOM 678 N N . ASN A 1 95 ? 24.716 18.716 -10.259 1.00 92.62 95 ASN A N 1
ATOM 679 C CA . ASN A 1 95 ? 25.267 17.993 -9.111 1.00 92.62 95 ASN A CA 1
ATOM 680 C C . ASN A 1 95 ? 24.253 17.781 -7.975 1.00 92.62 95 ASN A C 1
ATOM 682 O O . ASN A 1 95 ? 24.563 17.089 -7.009 1.00 92.62 95 ASN A O 1
ATOM 686 N N . GLY A 1 96 ? 23.057 18.365 -8.082 1.00 89.50 96 GLY A N 1
ATOM 687 C CA . GLY A 1 96 ? 22.110 18.500 -6.977 1.00 89.50 96 GLY A CA 1
ATOM 688 C C . GLY A 1 96 ? 22.414 19.723 -6.104 1.00 89.50 96 GLY A C 1
ATOM 689 O O . GLY A 1 96 ? 23.554 20.177 -6.009 1.00 89.50 96 GLY A O 1
ATOM 690 N N . ASP A 1 97 ? 21.383 20.277 -5.465 1.00 90.19 97 ASP A N 1
ATOM 691 C CA . ASP A 1 97 ? 21.562 21.287 -4.417 1.00 90.19 97 ASP A CA 1
ATOM 692 C C . ASP A 1 97 ? 21.941 20.577 -3.104 1.00 90.19 97 ASP A C 1
ATOM 694 O O . ASP A 1 97 ? 21.168 19.737 -2.642 1.00 90.19 97 ASP A O 1
ATOM 698 N N . PRO A 1 98 ? 23.082 20.894 -2.460 1.00 86.81 98 PRO A N 1
ATOM 699 C CA . PRO A 1 98 ? 23.460 20.290 -1.180 1.00 86.81 98 PRO A CA 1
ATOM 700 C C . PRO A 1 98 ? 22.479 20.595 -0.038 1.00 86.81 98 PRO A C 1
ATOM 702 O O . PRO A 1 98 ? 22.503 19.917 0.986 1.00 86.81 98 PRO A O 1
ATOM 705 N N . ARG A 1 99 ? 21.631 21.621 -0.185 1.00 88.44 99 ARG A N 1
ATOM 706 C CA . ARG A 1 99 ? 20.565 21.951 0.771 1.00 88.44 99 ARG A CA 1
ATOM 707 C C . ARG A 1 99 ? 19.314 21.101 0.559 1.00 88.44 99 ARG A C 1
ATOM 709 O O . ARG A 1 99 ? 18.437 21.105 1.422 1.00 88.44 99 ARG A O 1
ATOM 716 N N . ALA A 1 100 ? 19.204 20.402 -0.571 1.00 88.31 100 ALA A N 1
ATOM 717 C CA . ALA A 1 100 ? 18.090 19.505 -0.818 1.00 88.31 100 ALA A CA 1
ATOM 718 C C . ALA A 1 100 ? 18.233 18.237 0.043 1.00 88.31 100 ALA A C 1
ATOM 720 O O . ALA A 1 100 ? 19.336 17.704 0.188 1.00 88.31 100 ALA A O 1
ATOM 721 N N . PRO A 1 101 ? 17.131 17.720 0.613 1.00 88.75 101 PRO A N 1
ATOM 722 C CA . PRO A 1 101 ? 17.157 16.425 1.278 1.00 88.75 101 PRO A CA 1
ATOM 723 C C . PRO A 1 101 ? 17.561 15.327 0.283 1.00 88.75 101 PRO A C 1
ATOM 725 O O . PRO A 1 101 ? 17.164 15.353 -0.884 1.00 88.75 101 PRO A O 1
ATOM 728 N N . VAL A 1 102 ? 18.341 14.346 0.748 1.00 86.00 102 VAL A N 1
ATOM 729 C CA . VAL A 1 102 ? 18.781 13.223 -0.091 1.00 86.00 102 VAL A CA 1
ATOM 730 C C . VAL A 1 102 ? 17.568 12.427 -0.570 1.00 86.00 102 VAL A C 1
ATOM 732 O O . VAL A 1 102 ? 16.757 11.971 0.236 1.00 86.00 102 VAL A O 1
ATOM 735 N N . ILE A 1 103 ? 17.468 12.222 -1.885 1.00 83.06 103 ILE A N 1
ATOM 736 C CA . ILE A 1 103 ? 16.434 11.372 -2.479 1.00 83.06 103 ILE A CA 1
ATOM 737 C C . ILE A 1 103 ? 16.837 9.910 -2.267 1.00 83.06 103 ILE A C 1
ATOM 739 O O . ILE A 1 103 ? 17.679 9.364 -2.985 1.00 83.06 103 ILE A O 1
ATOM 743 N N . ILE A 1 104 ? 16.235 9.276 -1.264 1.00 83.19 104 ILE A N 1
ATOM 744 C CA . ILE A 1 104 ? 16.342 7.832 -1.061 1.00 83.19 104 ILE A CA 1
ATOM 745 C C . ILE A 1 104 ? 15.443 7.163 -2.100 1.00 83.19 104 ILE A C 1
ATOM 747 O O . ILE A 1 104 ? 14.230 7.355 -2.098 1.00 83.19 104 ILE A O 1
ATOM 751 N N . HIS A 1 105 ? 16.048 6.394 -3.000 1.00 78.06 105 HIS A N 1
ATOM 752 C CA . HIS A 1 105 ? 15.312 5.541 -3.922 1.00 78.06 105 HIS A CA 1
ATOM 753 C C . HIS A 1 105 ? 15.170 4.170 -3.264 1.00 78.06 105 HIS A C 1
ATOM 755 O O . HIS A 1 105 ? 16.173 3.584 -2.850 1.00 78.06 105 HIS A O 1
ATOM 761 N N . ASP A 1 106 ? 13.942 3.667 -3.152 1.00 76.25 106 ASP A N 1
ATOM 762 C CA . ASP A 1 106 ? 13.725 2.294 -2.703 1.00 76.25 106 ASP A CA 1
ATOM 763 C C . ASP A 1 106 ? 14.304 1.283 -3.703 1.00 76.25 106 ASP A C 1
ATOM 765 O O . ASP A 1 106 ? 14.575 1.590 -4.867 1.00 76.25 106 ASP A O 1
ATOM 769 N N . THR A 1 107 ? 14.527 0.063 -3.210 1.00 64.19 107 THR A N 1
ATOM 770 C CA . THR A 1 107 ? 15.245 -1.014 -3.901 1.00 64.19 107 THR A CA 1
ATOM 771 C C . THR A 1 107 ? 14.793 -1.225 -5.344 1.00 64.19 107 THR A C 1
ATOM 773 O O . THR A 1 107 ? 13.596 -1.270 -5.631 1.00 64.19 107 THR A O 1
ATOM 776 N N . VAL A 1 108 ? 15.781 -1.445 -6.217 1.00 64.00 108 VAL A N 1
ATOM 777 C CA . VAL A 1 108 ? 15.639 -1.740 -7.646 1.00 64.00 108 VAL A CA 1
ATOM 778 C C . VAL A 1 108 ? 14.566 -2.807 -7.866 1.00 64.00 108 VAL A C 1
ATOM 780 O O . VAL A 1 108 ? 14.746 -3.977 -7.521 1.00 64.00 108 VAL A O 1
ATOM 783 N N . GLN A 1 109 ? 13.436 -2.396 -8.441 1.00 73.75 109 GLN A N 1
ATOM 784 C CA . GLN A 1 109 ? 12.453 -3.336 -8.960 1.00 73.75 109 GLN A CA 1
ATOM 785 C C . GLN A 1 109 ? 13.117 -4.16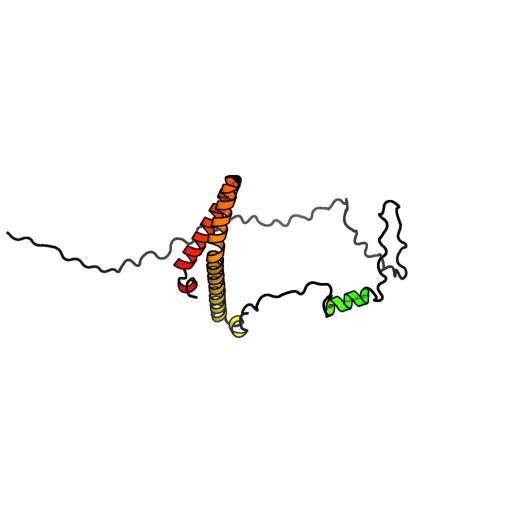1 -10.064 1.00 73.75 109 GLN A C 1
ATOM 787 O O . GLN A 1 109 ? 13.853 -3.628 -10.893 1.00 73.75 109 GLN A O 1
ATOM 792 N N . GLU A 1 110 ? 12.877 -5.471 -10.062 1.00 82.44 110 GLU A N 1
ATOM 793 C CA . GLU A 1 110 ? 13.395 -6.353 -11.105 1.00 82.44 110 GLU A CA 1
ATOM 794 C C . GLU A 1 110 ? 12.734 -5.966 -12.431 1.00 82.44 110 GLU A C 1
ATOM 796 O O . GLU A 1 110 ? 11.555 -6.249 -12.645 1.00 82.44 110 GLU A O 1
ATOM 801 N N . ALA A 1 111 ? 13.475 -5.265 -13.286 1.00 87.25 111 ALA A N 1
ATOM 802 C CA . ALA A 1 111 ? 13.034 -4.916 -14.627 1.00 87.25 111 ALA A CA 1
ATOM 803 C C . ALA A 1 111 ? 13.033 -6.162 -15.523 1.00 87.25 111 ALA A C 1
ATOM 805 O O . ALA A 1 111 ? 13.821 -7.085 -15.314 1.00 87.25 111 ALA A O 1
ATOM 806 N N . ALA A 1 112 ? 12.162 -6.173 -16.531 1.00 91.25 112 ALA A N 1
ATOM 807 C CA . ALA A 1 112 ? 12.178 -7.219 -17.545 1.00 91.25 112 ALA A CA 1
ATOM 808 C C . ALA A 1 112 ? 13.519 -7.210 -18.291 1.00 91.25 112 ALA A C 1
ATOM 810 O O . ALA A 1 112 ? 14.045 -6.153 -18.653 1.00 91.25 112 ALA A O 1
ATOM 811 N N . THR A 1 113 ? 14.068 -8.394 -18.534 1.00 93.62 113 THR A N 1
ATOM 812 C CA . THR A 1 113 ? 15.287 -8.542 -19.331 1.00 93.62 113 THR A CA 1
ATOM 813 C C . THR A 1 113 ? 15.016 -8.209 -20.807 1.00 93.62 113 THR A C 1
ATOM 815 O O . THR A 1 113 ? 13.881 -8.339 -21.272 1.00 93.62 113 THR A O 1
ATOM 818 N N . PRO A 1 114 ? 16.034 -7.813 -21.598 1.00 94.81 114 PRO A N 1
ATOM 819 C CA . PRO A 1 114 ? 15.851 -7.543 -23.028 1.00 94.81 114 PRO A CA 1
ATOM 820 C C . PRO A 1 114 ? 15.262 -8.733 -23.800 1.00 94.81 114 PRO A C 1
ATOM 822 O O . PRO A 1 114 ? 14.474 -8.550 -24.726 1.00 94.81 114 PRO A O 1
ATOM 825 N N . GLU A 1 115 ? 15.608 -9.955 -23.391 1.00 93.81 115 GLU A N 1
ATOM 826 C CA . GLU A 1 115 ? 15.081 -11.198 -23.962 1.00 93.81 115 GLU A CA 1
ATOM 827 C C . GLU A 1 115 ? 13.592 -11.392 -23.642 1.00 93.81 115 GLU A C 1
ATOM 829 O O . GLU A 1 115 ? 12.814 -11.790 -24.512 1.00 93.81 115 GLU A O 1
ATOM 834 N N . GLU A 1 116 ? 13.174 -11.068 -22.413 1.00 94.50 116 GLU A N 1
ATOM 835 C CA . GLU A 1 116 ? 11.765 -11.090 -22.012 1.00 94.50 116 GLU A CA 1
ATOM 836 C C . GLU A 1 116 ? 10.951 -10.037 -22.760 1.00 94.50 116 GLU A C 1
ATOM 838 O O . GLU A 1 116 ? 9.850 -10.337 -23.209 1.00 94.50 116 GLU A O 1
ATOM 843 N N . ILE A 1 117 ? 11.499 -8.837 -22.961 1.00 95.38 117 ILE A N 1
ATOM 844 C CA . ILE A 1 117 ? 10.839 -7.763 -23.719 1.00 95.38 117 ILE A CA 1
ATOM 845 C C . ILE A 1 117 ? 10.642 -8.163 -25.189 1.00 95.38 117 ILE A C 1
ATOM 847 O O . ILE A 1 117 ? 9.624 -7.831 -25.795 1.00 95.38 117 ILE A O 1
ATOM 851 N N . ALA A 1 118 ? 11.591 -8.898 -25.771 1.00 96.44 118 ALA A N 1
ATOM 852 C CA . ALA A 1 118 ? 11.524 -9.322 -27.167 1.00 96.44 118 ALA A CA 1
ATOM 853 C C . ALA A 1 118 ? 10.520 -10.465 -27.426 1.00 96.44 118 ALA A C 1
ATOM 855 O O . ALA A 1 118 ? 10.135 -10.687 -28.576 1.00 96.44 118 ALA A O 1
ATOM 856 N N . SER A 1 119 ? 10.094 -11.204 -26.393 1.00 96.69 119 SER A N 1
ATOM 857 C CA . SER A 1 119 ? 9.257 -12.403 -26.531 1.00 96.69 119 SER A CA 1
ATOM 858 C C . SER A 1 119 ? 7.967 -12.304 -25.709 1.00 96.69 119 SER A C 1
ATOM 860 O O . SER A 1 119 ? 8.021 -12.371 -24.480 1.00 96.69 119 SER A O 1
ATOM 862 N N . PRO A 1 120 ? 6.777 -12.287 -26.347 1.00 96.00 120 PRO A N 1
ATOM 863 C CA . PRO A 1 120 ? 5.503 -12.180 -25.630 1.00 96.00 120 PRO A CA 1
ATOM 864 C C . PRO A 1 120 ? 5.292 -13.266 -24.567 1.00 96.00 120 PRO A C 1
ATOM 866 O O . PRO A 1 120 ? 4.736 -13.011 -23.501 1.00 96.00 120 PRO A O 1
ATOM 869 N N . LYS A 1 121 ? 5.757 -14.494 -24.834 1.00 97.06 121 LYS A N 1
ATOM 870 C CA . LYS A 1 121 ? 5.618 -15.615 -23.895 1.00 97.06 121 LYS A CA 1
ATOM 871 C C . LYS A 1 121 ? 6.492 -15.432 -22.654 1.00 97.06 121 LYS A C 1
ATOM 873 O O . LYS A 1 121 ? 6.059 -15.779 -21.559 1.00 97.06 121 LYS A O 1
ATOM 878 N N . LEU A 1 122 ? 7.713 -14.928 -22.829 1.00 96.06 122 LEU A N 1
ATOM 879 C CA . LEU A 1 122 ? 8.631 -14.680 -21.717 1.00 96.06 122 LEU A CA 1
ATOM 880 C C . LEU A 1 122 ? 8.182 -13.460 -20.909 1.00 96.06 122 LEU A C 1
ATOM 882 O O . LEU A 1 122 ? 8.187 -13.511 -19.681 1.00 96.06 122 LEU A O 1
ATOM 886 N N . TYR A 1 123 ? 7.677 -12.426 -21.582 1.00 96.50 123 TYR A N 1
ATOM 887 C CA . TYR A 1 123 ? 7.085 -11.273 -20.916 1.00 96.50 123 TYR A CA 1
ATOM 888 C C . TYR A 1 123 ? 5.903 -11.657 -20.013 1.00 96.50 123 TYR A C 1
ATOM 890 O O . TYR A 1 123 ? 5.868 -11.271 -18.849 1.00 96.50 123 TYR A O 1
ATOM 898 N N . ALA A 1 124 ? 4.993 -12.517 -20.482 1.00 96.50 124 ALA A N 1
ATOM 899 C CA . ALA A 1 124 ? 3.878 -13.000 -19.661 1.00 96.50 124 ALA A CA 1
ATOM 900 C C . ALA A 1 124 ? 4.344 -13.763 -18.401 1.00 96.50 124 ALA A C 1
ATOM 902 O O . ALA A 1 124 ? 3.711 -13.694 -17.346 1.00 96.50 124 ALA A O 1
ATOM 903 N N . GLN A 1 125 ? 5.467 -14.488 -18.479 1.00 95.62 125 GLN A N 1
ATOM 904 C CA . GLN A 1 125 ? 6.056 -15.145 -17.306 1.00 95.62 125 GLN A CA 1
ATOM 905 C C . GLN A 1 125 ? 6.646 -14.131 -16.326 1.00 95.62 125 GLN A C 1
ATOM 907 O O . GLN A 1 125 ? 6.507 -14.307 -15.116 1.00 95.62 125 GLN A O 1
ATOM 912 N N . TYR A 1 126 ? 7.297 -13.084 -16.831 1.00 95.69 126 TYR A N 1
ATOM 913 C CA . TYR A 1 126 ? 7.771 -11.972 -16.015 1.00 95.69 126 TYR A CA 1
ATOM 914 C C . TYR A 1 126 ? 6.609 -11.296 -15.270 1.00 95.69 126 TYR A C 1
ATOM 916 O O . TYR A 1 126 ? 6.670 -11.167 -14.047 1.00 95.69 126 TYR A O 1
ATOM 924 N N . GLU A 1 127 ? 5.514 -10.969 -15.963 1.00 95.44 127 GLU A N 1
ATOM 925 C CA . GLU A 1 127 ? 4.317 -10.374 -15.350 1.00 95.44 127 GLU A CA 1
ATOM 926 C C . GLU A 1 127 ? 3.729 -11.263 -14.252 1.00 95.44 127 GLU A C 1
ATOM 928 O O . GLU A 1 127 ? 3.418 -10.782 -13.162 1.00 95.44 127 GLU A O 1
ATOM 933 N N . ALA A 1 128 ? 3.645 -12.576 -14.487 1.00 94.50 128 ALA A N 1
ATOM 934 C CA . ALA A 1 128 ? 3.186 -13.518 -13.472 1.00 94.50 128 ALA A CA 1
ATOM 935 C C . ALA A 1 128 ? 4.065 -13.473 -12.207 1.00 94.50 128 ALA A C 1
ATOM 937 O O . ALA A 1 128 ? 3.538 -13.452 -11.093 1.00 94.50 128 ALA A O 1
ATOM 938 N N . ARG A 1 129 ? 5.398 -13.395 -12.347 1.00 93.31 129 ARG A N 1
ATOM 939 C CA . ARG A 1 129 ? 6.312 -13.265 -11.195 1.00 93.31 129 ARG A CA 1
ATOM 940 C C . ARG A 1 129 ? 6.128 -11.936 -10.458 1.00 93.31 129 ARG A C 1
ATOM 942 O O . ARG A 1 129 ? 6.156 -11.929 -9.225 1.00 93.31 129 ARG A O 1
ATOM 949 N N . GLN A 1 130 ? 5.919 -10.834 -11.179 1.00 94.12 130 GLN A N 1
ATOM 950 C CA . GLN A 1 130 ? 5.670 -9.524 -10.566 1.00 94.12 130 GLN A CA 1
ATOM 951 C C . GLN A 1 130 ? 4.337 -9.491 -9.813 1.00 94.12 130 GLN A C 1
ATOM 953 O O . GLN A 1 130 ? 4.294 -9.062 -8.659 1.00 94.12 130 GLN A O 1
ATOM 958 N N . ASN A 1 131 ? 3.271 -10.033 -10.405 1.00 94.56 131 ASN A N 1
ATOM 959 C CA . ASN A 1 131 ? 1.961 -10.131 -9.760 1.00 94.56 131 ASN A CA 1
ATOM 960 C C . ASN A 1 131 ? 2.032 -10.975 -8.483 1.00 94.56 131 ASN A C 1
ATOM 962 O O . ASN A 1 131 ? 1.543 -10.560 -7.434 1.00 94.56 131 ASN A O 1
ATOM 966 N N . MET A 1 132 ? 2.736 -12.109 -8.524 1.00 94.62 132 MET A N 1
ATOM 967 C CA . MET A 1 132 ? 2.949 -12.927 -7.331 1.00 94.62 132 MET A CA 1
ATOM 968 C C . MET A 1 132 ? 3.708 -12.184 -6.227 1.00 94.62 132 MET A C 1
ATOM 970 O O . MET A 1 132 ? 3.380 -12.326 -5.046 1.00 94.62 132 MET A O 1
ATOM 974 N N . ARG A 1 133 ? 4.708 -11.369 -6.585 1.00 93.06 133 ARG A N 1
ATOM 975 C CA . ARG A 1 133 ? 5.430 -10.519 -5.626 1.00 93.06 133 ARG A CA 1
ATOM 976 C C . ARG A 1 133 ? 4.501 -9.486 -4.991 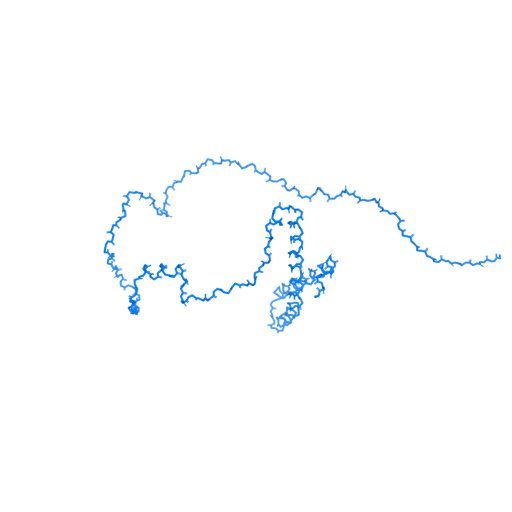1.00 93.06 133 ARG A C 1
ATOM 978 O O . ARG A 1 133 ? 4.564 -9.293 -3.777 1.00 93.06 133 ARG A O 1
ATOM 985 N N . LEU A 1 134 ? 3.621 -8.875 -5.783 1.00 94.06 134 LEU A N 1
ATOM 986 C CA . LEU A 1 134 ? 2.611 -7.936 -5.299 1.00 94.06 134 LEU A CA 1
ATOM 987 C C . LEU A 1 134 ? 1.651 -8.605 -4.306 1.00 94.06 134 LEU A C 1
ATOM 989 O O . LEU A 1 134 ? 1.433 -8.067 -3.222 1.00 94.06 134 LEU A O 1
ATOM 993 N N . TYR A 1 135 ? 1.130 -9.793 -4.624 1.00 96.06 135 TYR A N 1
ATOM 994 C CA . TYR A 1 135 ? 0.220 -10.521 -3.733 1.00 96.06 135 TYR A CA 1
ATOM 995 C C . TYR A 1 135 ? 0.885 -10.898 -2.408 1.00 96.06 135 TYR A C 1
ATOM 997 O O . TYR A 1 135 ? 0.312 -10.667 -1.344 1.00 96.06 135 TYR A O 1
ATOM 1005 N N . LYS A 1 136 ? 2.129 -11.392 -2.451 1.00 95.06 136 LYS A N 1
ATOM 1006 C CA . LYS A 1 136 ? 2.925 -11.653 -1.240 1.00 95.06 136 LYS A CA 1
ATOM 1007 C C . LYS A 1 136 ? 3.133 -10.388 -0.409 1.00 95.06 136 LYS A C 1
ATOM 1009 O O . LYS A 1 136 ? 2.978 -10.420 0.810 1.00 95.06 136 LYS A O 1
ATOM 1014 N N . GLY A 1 137 ? 3.456 -9.273 -1.066 1.00 94.06 137 GLY A N 1
ATOM 1015 C CA . GLY A 1 137 ? 3.604 -7.973 -0.416 1.00 94.06 137 GLY A CA 1
ATOM 1016 C C . GLY A 1 137 ? 2.321 -7.527 0.284 1.00 94.06 137 GLY A C 1
ATOM 1017 O O . GLY A 1 137 ? 2.369 -7.119 1.443 1.00 94.06 137 GLY A O 1
ATOM 1018 N N . TYR A 1 138 ? 1.173 -7.674 -0.382 1.00 96.50 138 TYR A N 1
ATOM 1019 C CA . TYR A 1 138 ? -0.131 -7.353 0.190 1.00 96.50 138 TYR A CA 1
ATOM 1020 C C . TYR A 1 138 ? -0.447 -8.205 1.422 1.00 96.50 138 TYR A C 1
ATOM 1022 O O . TYR A 1 138 ? -0.787 -7.654 2.466 1.00 96.50 138 TYR A O 1
ATOM 1030 N N . VAL A 1 139 ? -0.307 -9.533 1.331 1.00 96.62 139 VAL A N 1
ATOM 1031 C CA . VAL A 1 139 ? -0.593 -10.448 2.450 1.00 96.62 139 VAL A CA 1
ATOM 1032 C C . VAL A 1 139 ? 0.301 -10.131 3.648 1.00 96.62 139 VAL A C 1
ATOM 1034 O O . VAL A 1 139 ? -0.207 -9.959 4.755 1.00 96.62 139 VAL A O 1
ATOM 1037 N N . LYS A 1 140 ? 1.605 -9.937 3.421 1.00 95.50 140 LYS A N 1
ATOM 1038 C CA . LYS A 1 140 ? 2.556 -9.551 4.471 1.00 95.50 140 LYS A CA 1
ATOM 1039 C C . LYS A 1 140 ? 2.190 -8.217 5.129 1.00 95.50 140 LYS A C 1
ATOM 1041 O O . LYS A 1 140 ? 2.278 -8.083 6.346 1.00 95.50 140 LYS A O 1
ATOM 1046 N N . ALA A 1 141 ? 1.776 -7.221 4.346 1.00 96.25 141 ALA A N 1
ATOM 1047 C CA . ALA A 1 141 ? 1.325 -5.944 4.893 1.00 96.25 141 ALA A CA 1
ATOM 1048 C C . ALA A 1 141 ? 0.013 -6.096 5.683 1.00 96.25 141 ALA A C 1
ATOM 1050 O O . ALA A 1 141 ? -0.133 -5.510 6.755 1.00 96.25 141 ALA A O 1
ATOM 1051 N N . ALA A 1 142 ? -0.922 -6.917 5.197 1.00 97.12 142 ALA A N 1
ATOM 1052 C CA . ALA A 1 142 ? -2.190 -7.190 5.866 1.00 97.12 142 ALA A CA 1
ATOM 1053 C C . ALA A 1 142 ? -1.996 -7.889 7.223 1.00 97.12 142 ALA A C 1
ATOM 1055 O O . ALA A 1 142 ? -2.709 -7.566 8.171 1.00 97.12 142 ALA A O 1
ATOM 1056 N N . GLU A 1 143 ? -1.021 -8.794 7.351 1.00 95.31 143 GLU A N 1
ATOM 1057 C CA . GLU A 1 143 ? -0.665 -9.436 8.628 1.00 95.31 143 GLU A CA 1
ATOM 1058 C C . GLU A 1 143 ? -0.269 -8.423 9.713 1.00 95.31 143 GLU A C 1
ATOM 1060 O O . GLU A 1 143 ? -0.582 -8.625 10.886 1.00 95.31 143 GLU A O 1
ATOM 1065 N N . VAL A 1 144 ? 0.365 -7.313 9.323 1.00 96.88 144 VAL A N 1
ATOM 1066 C CA . VAL A 1 144 ? 0.748 -6.224 10.235 1.00 96.88 144 VAL A CA 1
ATOM 1067 C C . VAL A 1 144 ? -0.410 -5.250 10.465 1.00 96.88 144 VAL A C 1
ATOM 1069 O O . VAL A 1 144 ? -0.655 -4.828 11.596 1.00 96.88 144 VAL A O 1
ATOM 1072 N N . GLU A 1 145 ? -1.143 -4.890 9.411 1.00 97.44 145 GLU A N 1
ATOM 1073 C CA . GLU A 1 145 ? -2.139 -3.817 9.478 1.00 97.44 145 GLU A CA 1
ATOM 1074 C C . GLU A 1 145 ? -3.459 -4.257 10.124 1.00 97.44 145 GLU A C 1
ATOM 1076 O O . GLU A 1 145 ? -4.084 -3.466 10.827 1.00 97.44 145 GLU A O 1
ATOM 1081 N N . ILE A 1 146 ? -3.883 -5.515 9.951 1.00 98.06 146 ILE A N 1
ATOM 1082 C CA . ILE A 1 146 ? -5.109 -6.051 10.570 1.00 98.06 146 ILE A CA 1
ATOM 1083 C C . ILE A 1 146 ? -5.115 -5.869 12.102 1.00 98.06 146 ILE A C 1
ATOM 1085 O O . ILE A 1 146 ? -6.063 -5.259 12.608 1.00 98.06 146 ILE A O 1
ATOM 1089 N N . PRO A 1 147 ? -4.108 -6.345 12.868 1.00 98.25 147 PRO A N 1
ATOM 1090 C CA . PRO A 1 147 ? -4.105 -6.171 14.321 1.00 98.25 147 PRO A CA 1
ATOM 1091 C C . PRO A 1 147 ? -3.967 -4.700 14.734 1.00 98.25 147 PRO A C 1
ATOM 1093 O O . PRO A 1 147 ? -4.575 -4.279 15.720 1.00 98.25 147 PRO A O 1
ATOM 1096 N N . ARG A 1 148 ? -3.226 -3.892 13.963 1.00 98.19 148 ARG A N 1
ATOM 1097 C CA . ARG A 1 148 ? -3.100 -2.448 14.205 1.00 98.19 148 ARG A CA 1
ATOM 1098 C C . ARG A 1 148 ? -4.453 -1.747 14.092 1.00 98.19 148 ARG A C 1
ATOM 1100 O O . ARG A 1 148 ? -4.858 -1.033 15.005 1.00 98.19 148 ARG A O 1
ATOM 1107 N N . LEU A 1 149 ? -5.189 -2.014 13.014 1.00 97.94 149 LEU A N 1
ATOM 1108 C CA . LEU A 1 149 ? -6.498 -1.422 12.764 1.00 97.94 149 LEU A CA 1
ATOM 1109 C C . LEU A 1 149 ? -7.542 -1.882 13.792 1.00 97.94 149 LEU A C 1
ATOM 1111 O O . LEU A 1 149 ? -8.367 -1.082 14.225 1.00 97.94 149 LEU A O 1
ATOM 1115 N N . GLN A 1 150 ? -7.485 -3.139 14.244 1.00 98.25 150 GLN A N 1
ATOM 1116 C CA . GLN A 1 150 ? -8.324 -3.625 15.347 1.00 98.25 150 GLN A CA 1
ATOM 1117 C C . GLN A 1 150 ? -8.090 -2.830 16.640 1.00 98.25 150 GLN A C 1
ATOM 1119 O O . GLN A 1 150 ? -9.055 -2.434 17.300 1.00 98.25 150 GLN A O 1
ATOM 1124 N N . ALA A 1 151 ? -6.828 -2.561 16.985 1.00 98.31 151 ALA A N 1
ATOM 1125 C CA . ALA A 1 151 ? -6.479 -1.750 18.148 1.00 98.31 151 ALA A CA 1
ATOM 1126 C C . ALA A 1 151 ? -6.952 -0.294 17.994 1.00 98.31 151 ALA A C 1
ATOM 1128 O O . ALA A 1 151 ? -7.532 0.267 18.928 1.00 98.31 151 ALA A O 1
ATOM 1129 N N . ASP A 1 152 ? -6.777 0.297 16.810 1.00 97.94 152 ASP A N 1
ATOM 1130 C CA . ASP A 1 152 ? -7.224 1.661 16.513 1.00 97.94 152 ASP A CA 1
ATOM 1131 C C . ASP A 1 152 ? -8.756 1.793 16.610 1.00 97.94 152 ASP A C 1
ATOM 1133 O O . ASP A 1 152 ? -9.255 2.749 17.208 1.00 97.94 152 ASP A O 1
ATOM 1137 N N . ILE A 1 153 ? -9.515 0.806 16.117 1.00 98.12 153 ILE A N 1
ATOM 1138 C CA . ILE A 1 153 ? -10.983 0.759 16.246 1.00 98.12 153 ILE A CA 1
ATOM 1139 C C . ILE A 1 153 ? -11.400 0.648 17.718 1.00 98.12 153 ILE A C 1
ATOM 1141 O O . ILE A 1 153 ? -12.304 1.361 18.161 1.00 98.12 153 ILE A O 1
ATOM 1145 N N . ALA A 1 154 ? -10.748 -0.217 18.502 1.00 98.00 154 ALA A N 1
ATOM 1146 C CA . ALA A 1 154 ? -11.039 -0.356 19.929 1.00 98.00 154 ALA A CA 1
ATOM 1147 C C . ALA A 1 154 ? -10.776 0.955 20.689 1.00 98.00 154 ALA A C 1
ATOM 1149 O O . ALA A 1 154 ? -11.596 1.387 21.503 1.00 98.00 154 ALA A O 1
ATOM 1150 N N . LYS A 1 155 ? -9.671 1.636 20.368 1.00 98.12 155 LYS A N 1
ATOM 1151 C CA . LYS A 1 155 ? -9.345 2.954 20.919 1.00 98.12 155 LYS A CA 1
ATOM 1152 C C . LYS A 1 155 ? -10.375 4.009 20.510 1.00 98.12 155 LYS A C 1
ATOM 1154 O O . LYS A 1 155 ? -10.819 4.776 21.359 1.00 98.12 155 LYS A O 1
ATOM 1159 N N . ALA A 1 156 ? -10.791 4.041 19.244 1.00 97.12 156 ALA A N 1
ATOM 1160 C CA . ALA A 1 156 ? -11.812 4.967 18.752 1.00 97.12 156 ALA A CA 1
ATOM 1161 C C . ALA A 1 156 ? -13.153 4.792 19.484 1.00 97.12 156 ALA A C 1
ATOM 1163 O O . ALA A 1 156 ? -13.762 5.782 19.891 1.00 97.12 156 ALA A O 1
ATOM 1164 N N . LYS A 1 157 ? -13.567 3.541 19.731 1.00 97.25 157 LYS A N 1
ATOM 1165 C CA . LYS A 1 157 ? -14.752 3.221 20.543 1.00 97.25 157 LYS A CA 1
ATOM 1166 C C . LYS A 1 157 ? -14.625 3.760 21.969 1.00 97.25 157 LYS A C 1
ATOM 1168 O O . LYS A 1 157 ? -15.551 4.396 22.460 1.00 97.25 157 LYS A O 1
ATOM 1173 N N . ALA A 1 158 ? -13.473 3.564 22.613 1.00 97.50 158 ALA A N 1
ATOM 1174 C CA . ALA A 1 158 ? -13.227 4.054 23.971 1.00 97.50 158 ALA A CA 1
ATOM 1175 C C . ALA A 1 158 ? -13.205 5.592 24.067 1.00 97.50 158 ALA A C 1
ATOM 1177 O O . ALA A 1 158 ? -13.610 6.151 25.082 1.00 97.50 158 ALA A O 1
ATOM 1178 N N . MET A 1 159 ? -12.762 6.277 23.010 1.00 97.12 159 MET A N 1
ATOM 1179 C CA . MET A 1 159 ? -12.749 7.743 22.931 1.00 97.12 159 MET A CA 1
ATOM 1180 C C . MET A 1 159 ? -14.113 8.351 22.562 1.00 97.12 159 MET A C 1
ATOM 1182 O O . MET A 1 159 ? -14.224 9.572 22.488 1.00 97.12 159 MET A O 1
ATOM 1186 N N . GLY A 1 160 ? -15.143 7.532 22.320 1.00 96.31 160 GLY A N 1
ATOM 1187 C CA . GLY A 1 160 ? -16.475 8.018 21.957 1.00 96.31 160 GLY A CA 1
ATOM 1188 C C . GLY A 1 160 ? -16.538 8.635 20.559 1.00 96.31 160 GLY A C 1
ATOM 1189 O O . GLY A 1 160 ? -17.283 9.590 20.341 1.00 96.31 160 GLY A O 1
ATOM 1190 N N . LEU A 1 161 ? -15.740 8.122 19.615 1.00 96.19 161 LEU A N 1
ATOM 1191 C CA . LEU A 1 161 ? -15.794 8.561 18.222 1.00 96.19 161 LEU A CA 1
ATOM 1192 C C . LEU A 1 161 ? -17.178 8.268 17.614 1.00 96.19 161 LEU A C 1
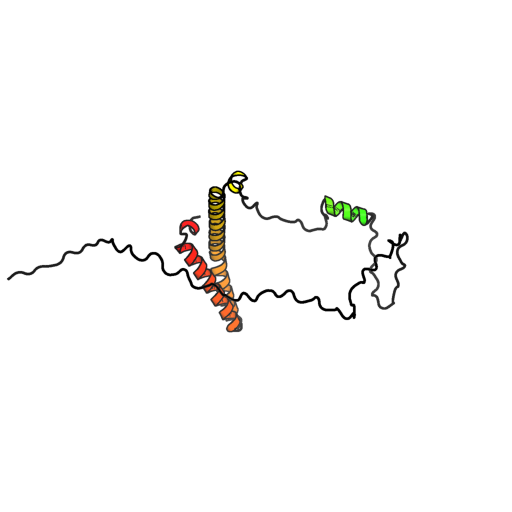ATOM 1194 O O . LEU A 1 161 ? -17.887 7.364 18.062 1.00 96.19 161 LEU A O 1
ATOM 1198 N N . LYS A 1 162 ? -17.571 9.031 16.588 1.00 97.62 162 LYS A N 1
ATOM 1199 C CA . LYS A 1 162 ? -18.891 8.872 15.969 1.00 97.62 162 LYS A CA 1
ATOM 1200 C C . LYS A 1 162 ? -19.062 7.456 15.399 1.00 97.62 162 LYS A C 1
ATOM 1202 O O . LYS A 1 162 ? -18.111 6.927 14.814 1.00 97.62 162 LYS A O 1
ATOM 1207 N N . PRO A 1 163 ? -20.254 6.849 15.524 1.00 95.88 163 PRO A N 1
ATOM 1208 C CA . PRO A 1 163 ? -20.491 5.481 15.075 1.00 95.88 163 PRO A CA 1
ATOM 1209 C C . PRO A 1 163 ? -20.244 5.303 13.574 1.00 95.88 163 PRO A C 1
ATOM 1211 O O . PRO A 1 163 ? -19.737 4.261 13.169 1.00 95.88 163 PRO A O 1
ATOM 1214 N N . GLU A 1 164 ? -20.497 6.327 12.758 1.00 96.44 164 GLU A N 1
ATOM 1215 C CA . GLU A 1 164 ? -20.217 6.294 11.319 1.00 96.44 164 GLU A CA 1
ATOM 1216 C C . GLU A 1 164 ? -18.711 6.145 11.041 1.00 96.44 164 GLU A C 1
ATOM 1218 O O . GLU A 1 164 ? -18.304 5.350 10.200 1.00 96.44 164 GLU A O 1
ATOM 1223 N N . GLN A 1 165 ? -17.867 6.841 11.809 1.00 95.75 165 GLN A N 1
ATOM 1224 C CA . GLN A 1 165 ? -16.407 6.784 11.662 1.00 95.75 165 GLN A CA 1
ATOM 1225 C C . GLN A 1 165 ? -15.837 5.444 12.143 1.00 95.75 165 GLN A C 1
ATOM 1227 O O . GLN A 1 165 ? -14.862 4.935 11.592 1.00 95.75 165 GLN A O 1
ATOM 1232 N N . ILE A 1 166 ? -16.455 4.853 13.167 1.00 97.69 166 ILE A N 1
ATOM 1233 C CA . ILE A 1 166 ? -16.115 3.505 13.631 1.00 97.69 166 ILE A CA 1
ATOM 1234 C C . ILE A 1 166 ? -16.485 2.475 12.556 1.00 97.69 166 ILE A C 1
ATOM 1236 O O . ILE A 1 166 ? -15.667 1.610 12.243 1.00 97.69 166 ILE A O 1
ATOM 1240 N N . ALA A 1 167 ? -17.667 2.605 11.946 1.00 97.62 167 ALA A N 1
ATOM 1241 C CA . ALA A 1 167 ? -18.134 1.714 10.888 1.00 97.62 167 ALA A CA 1
ATOM 1242 C C . ALA A 1 167 ? -17.230 1.753 9.643 1.00 97.62 167 ALA A C 1
ATOM 1244 O O . ALA A 1 167 ? -16.952 0.711 9.054 1.00 97.62 167 ALA A O 1
ATOM 1245 N N . GLU A 1 168 ? -16.702 2.923 9.266 1.00 97.31 168 GLU A N 1
ATOM 1246 C CA . GLU A 1 168 ? -15.705 3.035 8.189 1.00 97.31 168 GLU A CA 1
ATOM 1247 C C . GLU A 1 168 ? -14.431 2.227 8.486 1.00 97.31 168 GLU A C 1
ATOM 1249 O O . GLU A 1 168 ? -13.893 1.546 7.606 1.00 97.31 168 GLU A O 1
ATOM 1254 N N . GLY A 1 169 ? -13.951 2.277 9.733 1.00 97.19 169 GLY A N 1
ATOM 1255 C CA . GLY A 1 169 ? -12.807 1.486 10.185 1.00 97.19 169 GLY A CA 1
ATOM 1256 C C . GLY A 1 169 ? -13.085 -0.016 10.138 1.00 97.19 169 GLY A C 1
ATOM 1257 O O . GLY A 1 169 ? -12.265 -0.784 9.631 1.00 97.19 169 GLY A O 1
ATOM 1258 N N . GLU A 1 170 ? -14.258 -0.435 10.613 1.00 98.00 170 GLU A N 1
ATOM 1259 C CA . GLU A 1 170 ? -14.692 -1.836 10.601 1.00 98.00 170 GLU A CA 1
ATOM 1260 C C . GLU A 1 170 ? -14.863 -2.382 9.178 1.00 98.00 170 GLU A C 1
ATOM 1262 O O . GLU A 1 170 ? -14.417 -3.491 8.884 1.00 98.00 170 GLU A O 1
ATOM 1267 N N . GLU A 1 171 ? -15.424 -1.594 8.261 1.00 98.44 171 GLU A N 1
ATOM 1268 C CA . GLU A 1 171 ? -15.558 -1.992 6.859 1.00 98.44 171 GLU A CA 1
ATOM 1269 C C . GLU A 1 171 ? -14.191 -2.105 6.173 1.00 98.44 171 GLU A C 1
ATOM 1271 O O . GLU A 1 171 ? -13.953 -3.037 5.398 1.00 98.44 171 GLU A O 1
ATOM 1276 N N . LYS A 1 172 ? -13.249 -1.205 6.486 1.00 98.00 172 LYS A N 1
ATOM 1277 C CA . LYS A 1 172 ? -11.866 -1.323 6.006 1.00 98.00 172 LYS A CA 1
ATOM 1278 C C . LYS A 1 172 ? -11.219 -2.615 6.508 1.00 98.00 172 LYS A C 1
ATOM 1280 O O . LYS A 1 172 ? -10.638 -3.344 5.703 1.00 98.00 172 LYS A O 1
ATOM 1285 N N . LEU A 1 173 ? -11.354 -2.922 7.799 1.00 98.38 173 LEU A N 1
ATOM 1286 C CA . LEU A 1 173 ? -10.851 -4.164 8.389 1.00 98.38 173 LEU A CA 1
ATOM 1287 C C . LEU A 1 173 ? -11.429 -5.390 7.671 1.00 98.38 173 LEU A C 1
ATOM 1289 O O . LEU A 1 173 ? -10.675 -6.274 7.261 1.00 98.38 173 LEU A O 1
ATOM 1293 N N . ARG A 1 174 ? -12.749 -5.406 7.454 1.00 98.50 174 ARG A N 1
ATOM 1294 C CA . ARG A 1 174 ? -13.454 -6.492 6.765 1.00 98.50 174 ARG A CA 1
ATOM 1295 C C . ARG A 1 174 ? -12.930 -6.705 5.344 1.00 98.50 174 ARG A C 1
ATOM 1297 O O . ARG A 1 174 ? -12.691 -7.843 4.946 1.00 98.50 174 ARG A O 1
ATOM 1304 N N . ARG A 1 175 ? -12.721 -5.630 4.575 1.00 98.31 175 ARG A N 1
ATOM 1305 C CA . ARG A 1 175 ? -12.210 -5.718 3.193 1.00 98.31 175 ARG A CA 1
ATOM 1306 C C . ARG A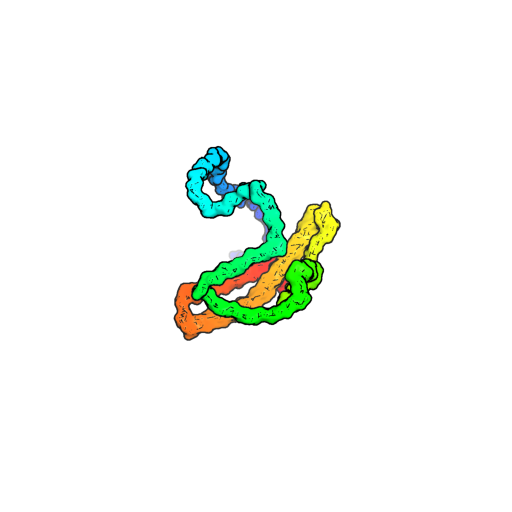 1 175 ? -10.782 -6.236 3.127 1.00 98.31 175 ARG A C 1
ATOM 1308 O O . ARG A 1 175 ? -10.486 -7.050 2.258 1.00 98.31 175 ARG A O 1
ATOM 1315 N N . ILE A 1 176 ? -9.912 -5.786 4.031 1.00 98.12 176 ILE A N 1
ATOM 1316 C CA . ILE A 1 176 ? -8.520 -6.253 4.071 1.00 98.12 176 ILE A CA 1
ATOM 1317 C C . ILE A 1 176 ? -8.476 -7.749 4.398 1.00 98.12 176 ILE A C 1
ATOM 1319 O O . ILE A 1 176 ? -7.769 -8.501 3.731 1.00 98.12 176 ILE A O 1
ATOM 1323 N N . GLN A 1 177 ? -9.270 -8.197 5.375 1.00 97.94 177 GLN A N 1
ATOM 1324 C CA . GLN A 1 177 ? -9.387 -9.618 5.714 1.00 97.94 177 GLN A CA 1
ATOM 1325 C C . GLN A 1 177 ? -9.906 -10.439 4.532 1.00 97.94 177 GLN A C 1
ATOM 1327 O O . GLN A 1 177 ? -9.273 -11.418 4.150 1.00 97.94 177 GLN A O 1
ATOM 1332 N N . GLN A 1 178 ? -10.998 -9.995 3.904 1.00 98.19 178 GLN A N 1
ATOM 1333 C CA . GLN A 1 178 ? -11.571 -10.670 2.742 1.00 98.19 178 GLN A CA 1
ATOM 1334 C C . GLN A 1 178 ? -10.554 -10.805 1.603 1.00 98.19 178 GLN A C 1
ATOM 1336 O O . GLN A 1 178 ? -10.414 -11.885 1.041 1.00 98.19 178 GLN A O 1
ATOM 1341 N N . MET A 1 179 ? -9.836 -9.731 1.272 1.00 97.75 179 MET A N 1
ATOM 1342 C CA . MET A 1 179 ? -8.844 -9.752 0.196 1.00 97.75 179 MET A CA 1
ATOM 1343 C C . MET A 1 179 ? -7.663 -10.668 0.530 1.00 97.75 179 MET A C 1
ATOM 1345 O O . MET A 1 179 ? -7.223 -11.437 -0.320 1.00 97.75 179 MET A O 1
ATOM 1349 N N . ARG A 1 180 ? -7.162 -10.627 1.771 1.00 96.94 180 ARG A N 1
ATOM 1350 C CA . ARG A 1 180 ? -6.101 -11.534 2.231 1.00 96.94 180 ARG A CA 1
ATOM 1351 C C . ARG A 1 180 ? -6.532 -12.993 2.083 1.00 96.94 180 ARG A C 1
ATOM 1353 O O . ARG A 1 180 ? -5.773 -13.797 1.552 1.00 96.94 180 ARG A O 1
ATOM 1360 N N . ASP A 1 181 ? -7.737 -13.321 2.540 1.00 96.38 181 ASP A N 1
ATOM 1361 C CA . ASP A 1 181 ? -8.254 -14.691 2.524 1.00 96.38 181 ASP A CA 1
ATOM 1362 C C . ASP A 1 181 ? -8.546 -15.166 1.095 1.00 96.38 181 ASP A C 1
ATOM 1364 O O . ASP A 1 181 ? -8.261 -16.313 0.754 1.00 96.38 181 ASP A O 1
ATOM 1368 N N . GLN A 1 182 ? -9.032 -14.268 0.233 1.00 97.12 182 GLN A N 1
ATOM 1369 C CA . GLN A 1 182 ? -9.198 -14.530 -1.193 1.00 97.12 182 GLN A CA 1
ATOM 1370 C C . GLN A 1 182 ? -7.854 -14.855 -1.854 1.00 97.12 182 GLN A C 1
ATOM 1372 O O . GLN A 1 182 ? -7.726 -15.907 -2.477 1.00 97.12 182 GLN A O 1
ATOM 1377 N N . LEU A 1 183 ? -6.834 -14.013 -1.661 1.00 96.44 183 LEU A N 1
ATOM 1378 C CA . LEU A 1 183 ? -5.497 -14.252 -2.214 1.00 96.44 183 LEU A CA 1
ATOM 1379 C C . LEU A 1 183 ? -4.881 -15.548 -1.677 1.00 96.44 183 LEU A C 1
ATOM 1381 O O . LEU A 1 183 ? -4.269 -16.293 -2.434 1.00 96.44 183 LEU A O 1
ATOM 1385 N N . ALA A 1 184 ? -5.072 -15.852 -0.393 1.00 93.56 184 ALA A N 1
ATOM 1386 C CA . ALA A 1 184 ? -4.616 -17.101 0.210 1.00 93.56 184 ALA A CA 1
ATOM 1387 C C . ALA A 1 184 ? -5.299 -18.344 -0.390 1.00 93.56 184 ALA A C 1
ATOM 1389 O O . ALA A 1 184 ? -4.668 -19.396 -0.504 1.00 93.56 184 ALA A O 1
ATOM 1390 N N . SER A 1 185 ? -6.574 -18.229 -0.771 1.00 96.06 185 SER A N 1
ATOM 1391 C CA . SER A 1 185 ? -7.336 -19.314 -1.393 1.00 96.06 185 SER A CA 1
ATOM 1392 C C . SER A 1 185 ? -7.003 -19.498 -2.874 1.00 96.06 185 SER A C 1
ATOM 1394 O O . SER A 1 185 ? -6.910 -20.632 -3.336 1.00 96.06 185 SER A O 1
ATOM 1396 N N . GLU A 1 186 ? -6.879 -18.405 -3.627 1.00 96.00 186 GLU A N 1
ATOM 1397 C CA . GLU A 1 186 ? -6.612 -18.430 -5.072 1.00 96.00 186 GLU A CA 1
ATOM 1398 C C . GLU A 1 186 ? -5.144 -18.756 -5.374 1.00 96.00 186 GLU A C 1
ATOM 1400 O O . GLU A 1 186 ? -4.853 -19.461 -6.339 1.00 96.00 186 GLU A O 1
ATOM 1405 N N . HIS A 1 187 ? -4.232 -18.297 -4.513 1.00 94.88 187 HIS A N 1
ATOM 1406 C CA . HIS A 1 187 ? -2.787 -18.409 -4.679 1.00 94.88 187 HIS A CA 1
ATOM 1407 C C . HIS A 1 187 ? -2.114 -18.921 -3.395 1.00 94.88 187 HIS A C 1
ATOM 1409 O O . HIS A 1 187 ? -1.459 -18.149 -2.698 1.00 94.88 187 HIS A O 1
ATOM 1415 N N . PRO A 1 188 ? -2.210 -20.217 -3.044 1.00 93.06 188 PRO A N 1
ATOM 1416 C CA . PRO A 1 188 ? -1.662 -20.750 -1.787 1.00 93.06 188 PRO A CA 1
ATOM 1417 C C . PRO A 1 188 ? -0.161 -20.479 -1.575 1.00 93.06 188 PRO A C 1
ATOM 1419 O O . PRO A 1 188 ? 0.337 -20.444 -0.449 1.00 93.06 188 PRO A O 1
ATOM 1422 N N . GLU A 1 189 ? 0.592 -20.274 -2.655 1.00 91.88 189 GLU A N 1
ATOM 1423 C CA . GLU A 1 189 ? 1.993 -19.860 -2.650 1.00 91.88 189 GLU A CA 1
ATOM 1424 C C . GLU A 1 189 ? 2.257 -18.472 -2.034 1.00 91.88 189 GLU A C 1
ATOM 1426 O O . GLU A 1 189 ? 3.407 -18.199 -1.678 1.00 91.88 189 GLU A O 1
ATOM 1431 N N . VAL A 1 190 ? 1.243 -17.611 -1.862 1.00 92.31 190 VAL A N 1
ATOM 1432 C CA . VAL A 1 190 ? 1.404 -16.301 -1.197 1.00 92.31 190 VAL A CA 1
ATOM 1433 C C . VAL A 1 190 ? 1.678 -16.434 0.298 1.00 92.31 190 VAL A C 1
ATOM 1435 O O . VAL A 1 190 ? 2.312 -15.556 0.872 1.00 92.31 190 VAL A O 1
ATOM 1438 N N . LEU A 1 191 ? 1.250 -17.543 0.909 1.00 88.69 191 LEU A N 1
ATOM 1439 C CA . LEU A 1 191 ? 1.474 -17.846 2.326 1.00 88.69 191 LEU A CA 1
ATOM 1440 C C . LEU A 1 191 ? 2.851 -18.471 2.592 1.00 88.69 191 LEU A C 1
ATOM 1442 O O . LEU A 1 191 ? 3.264 -18.606 3.743 1.00 88.69 191 LEU A O 1
ATOM 1446 N N . LYS A 1 192 ? 3.560 -18.896 1.539 1.00 80.81 192 LYS A N 1
ATOM 1447 C CA . LYS A 1 192 ? 4.887 -19.507 1.659 1.00 80.81 192 LYS A CA 1
ATOM 1448 C C . LYS A 1 192 ? 5.949 -18.408 1.707 1.00 80.81 192 LYS A C 1
ATOM 1450 O O . LYS A 1 192 ? 6.118 -17.670 0.723 1.00 80.81 192 LYS A O 1
ATOM 1455 N N . GLN A 1 193 ? 6.627 -18.332 2.853 1.00 60.56 193 GLN A N 1
ATOM 1456 C CA . GLN A 1 193 ? 7.769 -17.450 3.111 1.00 60.56 193 GLN A CA 1
ATOM 1457 C C . GLN A 1 193 ? 9.026 -17.950 2.404 1.00 60.56 193 GLN A C 1
ATOM 1459 O O . GLN A 1 193 ? 9.276 -19.176 2.445 1.00 60.56 193 GLN A O 1
#

pLDDT: mean 75.5, std 22.5, range [35.91, 98.5]

Radius of gyration: 34.28 Å; chains: 1; bounding box: 66×117×58 Å

Secondary structure (DSSP, 8-state):
-------------------S---------------------------S----TT------SSPPPP---TTSPPPPPPPPPSS-HHHHHHHHHHH--TTSPP-PPPP---PPPHHHHH-HHHHHHHHHHHHHHHHHHHHHHHHHHHHHHHHHHHHHHHTT--HHHHHHHHHHHHHHHHHHHHHHHH-GGGG--